Protein 8J40 (pdb70)

Foldseek 3Di:
DAPDPDLVDWDACVVFDDQQLEAEEPPETERARVPRDGCNVLEPPDDRPDDPFAGEYAYEQEYHYHAEHEYTQALVQADPVDPDRDNLVVPVVDVVSVPPDGSGDHQHYEAHYACEYHAHCEYEYGNEAEADLEYEYHNEDDDHHHYHQFYWGDVPIDTPGGPDDPVLSVLCVVLVVSPDPVVLCVVCVVVVVDPPSVVSSVSSVVPVD

B-factor: mean 22.74, std 9.73, range [3.61, 58.25]

Organism: Acinetobacter baumannii (NCBI:txid470)

Sequence (209 aa):
KNYFNSPFKGELLSEQVKNPNIRVGRYSYYSGYYHGHSFDEECARYLLPDREDVDKLIIGSFCSIGSGASFIMAGNQGHQHDWASSFPFFYMQEEPAFSRALDAFQRAGDTVIGNDVWIGSEAMIMPGIKIGDGAVIGSRSLVTKDVEPYAIIGGNPAKQIKKRFSDEEISLLMEMEWWNWPLDKIKTAMPLLCSSNIFGLHKYWREFAV

InterPro domains:
  IPR001451 Hexapeptide repeat [PF00132] (110-145)
  IPR011004 Trimeric LpxA-like superfamily [SSF51161] (18-206)
  IPR018357 Hexapeptide transferase, conserved site [PS00101] (119-147)
  IPR050179 Transferase hexapeptide repeat [PTHR43300] (19-171)

Solvent-accessible surface area: 11783 Å² total; per-residue (Å²): 255,59,95,12,158,31,43,180,139,22,56,66,0,67,109,4,23,152,21,83,4,9,103,43,16,82,102,0,83,0,24,0,75,154,69,21,44,26,0,35,113,1,7,100,123,15,78,70,96,112,124,92,13,3,22,0,60,4,13,12,42,1,26,1,19,9,12,1,2,0,16,2,22,11,39,73,1,75,22,155,118,118,124,46,65,90,30,77,82,111,77,88,141,67,103,84,51,77,229,26,135,69,11,70,110,121,46,30,40,0,49,2,11,26,32,1,119,1,0,38,60,0,60,0,46,35,14,11,81,4,16,24,0,0,35,0,19,67,165,1,45,1,58,161,92,13,94,43,1,0,38,8,18,38,113,73,19,141,94,117,122,67,82,46,60,109,110,32,20,69,28,5,73,100,4,82,24,5,96,11,80,96,80,53,6,159,86,1,87,99,50,42,100,51,100,72,10,107,17,4,16,128,27,52,134,127,46,45,184

Nearest PDB structures (foldseek):
  8j40-assembly1_A  TM=1.005E+00  e=1.313E-45  Acinetobacter baumannii
  6mfk-assembly1_A  TM=9.984E-01  e=2.030E-36  Elizabethkingia anophelis
  1xat-assembly1_A  TM=9.931E-01  e=6.729E-34  Pseudomonas aeruginosa
  6pu9-assembly1_C  TM=9.787E-01  e=5.837E-30  Vibrio vulnificus CMCP6
  6pu9-assembly1_A  TM=9.831E-01  e=6.552E-29  Vibrio vulnificus CMCP6

Secondary structure (DSSP, 8-state):
--S-S-TT--EEHHHH---TTEEE-TT-EE--GGG-S-GGGGEET--SS-SSS--EEE-SS-EE-TT-EEE-STTTT--TTSS--S-GGG-TTSGGGTTPPP-------EEE-SS-EE-TT-EEPTT-EE-TT-EE-TT-EE-S-B-TTEEEETTTTEEEEESS-HHHHHHHHHH-GGGS-HHHHHHHHHHHTSS-HHHHHHHHHHH--

Radius of gyration: 19.75 Å; Cα contacts (8 Å, |Δi|>4): 470; chains: 1; bounding box: 47×63×33 Å

Structure (mmCIF, N/CA/C/O backbone):
data_8J40
#
_entry.id   8J40
#
_cell.length_a   128.548
_cell.length_b   128.548
_cell.length_c   128.548
_cell.angle_alpha   90.000
_cell.angle_beta   90.000
_cell.angle_gamma   90.000
#
_symmetry.space_group_name_H-M   'I 2 3'
#
loop_
_entity.id
_entity.type
_entity.pdbx_description
1 polymer CatB8
2 non-polymer CHLORAMPHENICOL
3 non-polymer GLYCEROL
4 non-polymer 'SULFATE ION'
5 water water
#
loop_
_atom_site.group_PDB
_atom_site.id
_atom_site.type_symbol
_atom_site.label_atom_id
_atom_site.label_alt_id
_atom_site.label_comp_id
_atom_site.label_asym_id
_atom_site.label_entity_id
_atom_site.label_seq_id
_atom_site.pdbx_PDB_ins_code
_atom_site.Cartn_x
_atom_site.Cartn_y
_atom_site.Cartn_z
_atom_site.occupancy
_atom_site.B_iso_or_equiv
_atom_site.auth_seq_id
_atom_site.auth_comp_id
_atom_site.auth_asym_id
_atom_site.auth_atom_id
_atom_site.pdbx_PDB_model_num
ATOM 1 N N . LYS A 1 2 ? 36.83071 31.99641 39.10293 1.000 43.92246 2 LYS A N 1
ATOM 2 C CA . LYS A 1 2 ? 37.97537 31.09069 39.12127 1.000 37.61346 2 LYS A CA 1
ATOM 3 C C . LYS A 1 2 ? 37.51316 29.65637 38.87195 1.000 28.83918 2 LYS A C 1
ATOM 4 O O . LYS A 1 2 ? 36.55078 29.20287 39.48733 1.000 32.02530 2 LYS A O 1
ATOM 10 N N . ASN A 1 3 ? 38.19235 28.94802 37.96834 1.000 25.22173 3 ASN A N 1
ATOM 11 C CA . ASN A 1 3 ? 37.76693 27.59186 37.62068 1.000 21.71896 3 ASN A CA 1
ATOM 12 C C . ASN A 1 3 ? 37.87796 26.68656 38.84223 1.000 19.78382 3 ASN A C 1
ATOM 13 O O . ASN A 1 3 ? 38.90744 26.66267 39.52803 1.000 21.66055 3 ASN A O 1
ATOM 18 N N . TYR A 1 4 ? 36.80925 25.92869 39.11631 1.000 18.55645 4 TYR A N 1
ATOM 19 C CA . TYR A 1 4 ? 36.87208 24.92585 40.17152 1.000 18.66306 4 TYR A CA 1
ATOM 20 C C . TYR A 1 4 ? 37.86823 23.82037 39.84022 1.000 18.48747 4 TYR A C 1
ATOM 21 O O . TYR A 1 4 ? 38.41317 23.18070 40.74869 1.000 20.10064 4 TYR A O 1
ATOM 30 N N . PHE A 1 5 ? 38.11057 23.57196 38.55562 1.000 17.16161 5 PHE A N 1
ATOM 31 C CA . PHE A 1 5 ? 38.93826 22.45944 38.12062 1.000 15.73556 5 PHE A CA 1
ATOM 32 C C . PHE A 1 5 ? 40.31691 22.89844 37.65239 1.000 16.42736 5 PHE A C 1
ATOM 33 O O . PHE A 1 5 ? 40.45745 23.89086 36.92657 1.000 20.00984 5 PHE A O 1
ATOM 41 N N . ASN A 1 6 ? 41.31934 22.11218 38.04313 1.000 17.34465 6 ASN A N 1
ATOM 42 C CA . ASN A 1 6 ? 42.68447 22.36404 37.58472 1.000 18.79110 6 ASN A CA 1
ATOM 43 C C . ASN A 1 6 ? 42.90094 21.91325 36.15080 1.000 20.32046 6 ASN A C 1
ATOM 44 O O . ASN A 1 6 ? 43.72930 22.50436 35.44703 1.000 18.42720 6 ASN A O 1
ATOM 49 N N . SER A 1 7 ? 42.15287 20.90489 35.68791 1.000 16.94361 7 SER A N 1
ATOM 50 C CA . SER A 1 7 ? 42.49313 20.26629 34.42292 1.000 16.13824 7 SER A CA 1
ATOM 51 C C . SER A 1 7 ? 41.25899 19.75220 33.70330 1.000 15.16286 7 SER A C 1
ATOM 52 O O . SER A 1 7 ? 40.33323 19.25079 34.35864 1.000 17.07891 7 SER A O 1
ATOM 55 N N . PRO A 1 8 ? 41.23078 19.82166 32.36977 1.000 15.83116 8 PRO A N 1
ATOM 56 C CA . PRO A 1 8 ? 40.17419 19.11375 31.62228 1.000 15.89938 8 PRO A CA 1
ATOM 57 C C . PRO A 1 8 ? 40.35577 17.60449 31.61962 1.000 18.08832 8 PRO A C 1
ATOM 58 O O . PRO A 1 8 ? 39.43201 16.88660 31.20093 1.000 17.95391 8 PRO A O 1
ATOM 62 N N . PHE A 1 9 ? 41.51268 17.09748 32.04725 1.000 16.95216 9 PHE A N 1
ATOM 63 C CA . PHE A 1 9 ? 41.81637 15.66989 32.03910 1.000 16.70250 9 PHE A CA 1
ATOM 64 C C . PHE A 1 9 ? 41.54386 14.98951 33.36715 1.000 19.96457 9 PHE A C 1
ATOM 65 O O . PHE A 1 9 ? 41.90257 13.82220 33.54734 1.000 22.98824 9 PHE A O 1
ATOM 73 N N . LYS A 1 10 ? 40.89259 15.68675 34.28811 1.000 17.23914 10 LYS A N 1
ATOM 74 C CA . LYS A 1 10 ? 40.57588 15.18416 35.61813 1.000 18.89078 10 LYS A CA 1
ATOM 75 C C . LYS A 1 10 ? 39.33907 15.84657 36.16442 1.000 19.23098 10 LYS A C 1
ATOM 76 O O . LYS A 1 10 ? 39.25826 17.07445 36.17430 1.000 21.09611 10 LYS A O 1
ATOM 82 N N . GLY A 1 11 ? 38.42132 15.04127 36.68429 1.000 18.53419 11 GLY A N 1
ATOM 83 C CA . GLY A 1 11 ? 37.30333 15.55072 37.42844 1.000 18.88744 11 GLY A CA 1
ATOM 84 C C . GLY A 1 11 ? 37.52483 15.45263 38.92206 1.000 18.85851 11 GLY A C 1
ATOM 85 O O . GLY A 1 11 ? 38.65357 15.30305 39.41211 1.000 21.41146 11 GLY A O 1
ATOM 86 N N . GLU A 1 12 ? 36.42438 15.53655 39.65806 1.000 17.00213 12 GLU A N 1
ATOM 87 C CA . GLU A 1 12 ? 36.44953 15.38898 41.10152 1.000 15.56681 12 GLU A CA 1
ATOM 88 C C . GLU A 1 12 ? 35.21812 14.60014 41.52036 1.000 16.19704 12 GLU A C 1
ATOM 89 O O . GLU A 1 12 ? 34.14849 14.73107 40.91743 1.000 15.64176 12 GLU A O 1
ATOM 95 N N . LEU A 1 13 ? 35.38143 13.79261 42.56312 1.000 16.82466 13 LEU A N 1
ATOM 96 C CA . LEU A 1 13 ? 34.28369 12.98902 43.09013 1.000 15.41107 13 LEU A CA 1
ATOM 97 C C . LEU A 1 13 ? 33.08197 13.86818 43.42162 1.000 16.69050 13 LEU A C 1
ATOM 98 O O . LEU A 1 13 ? 33.22571 14.97154 43.96267 1.000 16.66141 13 LEU A O 1
ATOM 103 N N . LEU A 1 14 ? 31.88209 13.38513 43.08887 1.000 15.17472 14 LEU A N 1
ATOM 104 C CA . LEU A 1 14 ? 30.68647 14.09488 43.51371 1.000 14.97746 14 LEU A CA 1
ATOM 105 C C . LEU A 1 14 ? 30.64623 14.21624 45.03240 1.000 15.84214 14 LEU A C 1
ATOM 106 O O . LEU A 1 14 ? 30.29134 15.27474 45.56692 1.000 18.03770 14 LEU A O 1
ATOM 111 N N . SER A 1 15 ? 31.05140 13.15448 45.73564 1.000 16.51794 15 SER A N 1
ATOM 112 C CA . SER A 1 15 ? 30.99160 13.15456 47.19606 1.000 18.50027 15 SER A CA 1
ATOM 113 C C . SER A 1 15 ? 31.87781 14.24308 47.78805 1.000 18.56342 15 SER A C 1
ATOM 114 O O . SER A 1 15 ? 31.61022 14.72074 48.89855 1.000 22.62639 15 SER A O 1
ATOM 117 N N . GLU A 1 16 ? 32.93664 14.64461 47.06992 1.000 18.62497 16 GLU A N 1
ATOM 118 C CA . GLU A 1 16 ? 33.84875 15.66827 47.57199 1.000 20.67500 16 GLU A CA 1
ATOM 119 C C . GLU A 1 16 ? 33.34981 17.08099 47.31364 1.000 24.59656 16 GLU A C 1
ATOM 120 O O . GLU A 1 16 ? 33.63890 17.98714 48.10143 1.000 31.51573 16 GLU A O 1
ATOM 126 N N . GLN A 1 17 ? 32.63100 17.30797 46.21962 1.000 20.26761 17 GLN A N 1
ATOM 127 C CA . GLN A 1 17 ? 32.30424 18.67620 45.84663 1.000 20.58161 17 GLN A CA 1
ATOM 128 C C . GLN A 1 17 ? 30.86685 19.07565 46.15462 1.000 20.42768 17 GLN A C 1
ATOM 129 O O . GLN A 1 17 ? 30.60899 20.27350 46.32818 1.000 21.26922 17 GLN A O 1
ATOM 135 N N . VAL A 1 18 ? 29.94603 18.11835 46.27725 1.000 18.02832 18 VAL A N 1
ATOM 136 C CA . VAL A 1 18 ? 28.53432 18.45505 46.43111 1.000 17.66770 18 VAL A CA 1
ATOM 137 C C . VAL A 1 18 ? 28.27086 18.98756 47.83730 1.000 18.85680 18 VAL A C 1
ATOM 138 O O . VAL A 1 18 ? 28.61317 18.34606 48.84217 1.000 19.59203 18 VAL A O 1
ATOM 142 N N . LYS A 1 19 ? 27.66390 20.17713 47.90745 1.000 17.79769 19 LYS A N 1
ATOM 143 C CA . LYS A 1 19 ? 27.26376 20.80026 49.15776 1.000 18.32102 19 LYS A CA 1
ATOM 144 C 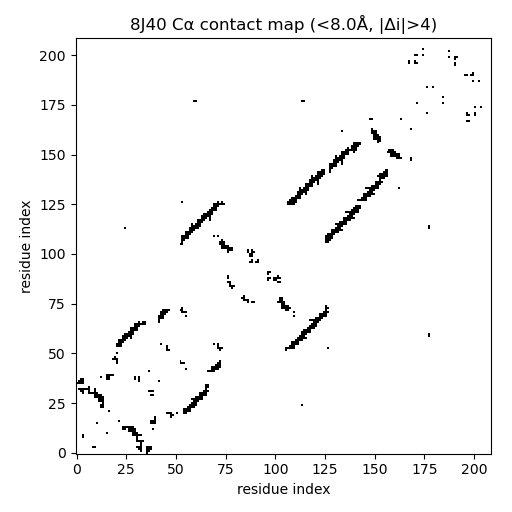C . LYS A 1 19 ? 25.75825 20.98959 49.28240 1.000 17.78501 19 LYS A C 1
ATOM 145 O O . LYS A 1 19 ? 25.27719 21.26041 50.38734 1.000 20.27115 19 LYS A O 1
ATOM 151 N N . ASN A 1 20 ? 25.00897 20.87526 48.19916 1.000 15.43695 20 ASN A N 1
ATOM 152 C CA . ASN A 1 20 ? 23.56963 21.06919 48.29560 1.000 16.13666 20 ASN A CA 1
ATOM 153 C C . ASN A 1 20 ? 22.95786 19.87307 49.01203 1.000 16.19326 20 ASN A C 1
ATOM 154 O O . ASN A 1 20 ? 23.12288 18.73412 48.54764 1.000 17.77809 20 ASN A O 1
ATOM 159 N N . PRO A 1 21 ? 22.25215 20.07434 50.12541 1.000 15.85133 21 PRO A N 1
ATOM 160 C CA . PRO A 1 21 ? 21.66694 18.93293 50.85449 1.000 16.60579 21 PRO A CA 1
ATOM 161 C C . PRO A 1 21 ? 20.65557 18.13796 50.05899 1.000 17.96455 21 PRO A C 1
ATOM 162 O O . PRO A 1 21 ? 20.38534 16.98743 50.41742 1.000 19.12002 21 PRO A O 1
ATOM 166 N N . ASN A 1 22 ? 20.09452 18.70185 48.99255 1.000 16.04276 22 ASN A N 1
ATOM 167 C CA . ASN A 1 22 ? 19.08325 18.00935 48.21151 1.000 15.31582 22 ASN A CA 1
ATOM 168 C C . ASN A 1 22 ? 19.65292 17.31280 46.98660 1.000 15.73723 22 ASN A C 1
ATOM 169 O O . ASN A 1 22 ? 18.88468 16.88062 46.11654 1.000 15.30237 22 ASN A O 1
ATOM 174 N N . ILE A 1 23 ? 20.97585 17.15061 46.93655 1.000 15.82374 23 ILE A N 1
ATOM 175 C CA . ILE A 1 23 ? 21.65044 16.25246 46.00424 1.000 14.64252 23 ILE A CA 1
ATOM 176 C C . ILE A 1 23 ? 22.22393 15.09270 46.80240 1.000 16.59067 23 ILE A C 1
ATOM 177 O O . ILE A 1 23 ? 22.97300 15.30798 47.76723 1.000 19.07644 23 ILE A O 1
ATOM 182 N N . ARG A 1 24 ? 21.89055 13.86856 46.39679 1.000 16.75435 24 ARG A N 1
ATOM 183 C CA . ARG A 1 24 ? 22.42022 12.65467 47.01362 1.000 15.62571 24 ARG A CA 1
ATOM 184 C C . ARG A 1 24 ? 23.21766 11.90546 45.95722 1.000 16.39812 24 ARG A C 1
ATOM 185 O O . ARG A 1 24 ? 22.75010 11.75406 44.82575 1.000 16.87443 24 ARG A O 1
ATOM 193 N N . VAL A 1 25 ? 24.43505 11.48049 46.29649 1.000 14.92822 25 VAL A N 1
ATOM 194 C CA . VAL A 1 25 ? 25.31963 10.90430 45.28862 1.000 14.11725 25 VAL A CA 1
ATOM 195 C C . VAL A 1 25 ? 25.95010 9.61936 45.80425 1.000 16.24045 25 VAL A C 1
ATOM 196 O O . VAL A 1 25 ? 26.20695 9.45349 47.00273 1.000 18.04961 25 VAL A O 1
ATOM 200 N N . GLY A 1 26 ? 26.21848 8.70960 44.87350 1.000 15.58537 26 GLY A N 1
ATOM 201 C CA . GLY A 1 26 ? 26.83506 7.44322 45.22002 1.000 15.42325 26 GLY A CA 1
ATOM 202 C C . GLY A 1 26 ? 28.35190 7.47956 45.12961 1.000 16.23076 26 GLY A C 1
ATOM 203 O O . GLY A 1 26 ? 28.97244 8.41806 44.61997 1.000 17.50679 26 GLY A O 1
ATOM 204 N N . ARG A 1 27 ? 28.96516 6.39857 45.60283 1.000 15.61146 27 ARG A N 1
ATOM 205 C CA . ARG A 1 27 ? 30.41795 6.36489 45.68940 1.000 16.60338 27 ARG A CA 1
ATOM 206 C C . ARG A 1 27 ? 31.05966 6.35117 44.30193 1.000 16.14792 27 ARG A C 1
ATOM 207 O O . ARG A 1 27 ? 30.52401 5.76584 43.34977 1.000 14.60064 27 ARG A O 1
ATOM 215 N N . TYR A 1 28 ? 32.19679 7.04636 44.19470 1.000 16.11820 28 TYR A N 1
ATOM 216 C CA . TYR A 1 28 ? 33.09501 7.09214 43.03896 1.000 14.41959 28 TYR A CA 1
ATOM 217 C C . TYR A 1 28 ? 32.55710 7.87991 41.85071 1.000 14.92936 28 TYR A C 1
ATOM 218 O O . TYR A 1 28 ? 33.33038 8.24370 40.96042 1.000 15.82295 28 TYR A O 1
ATOM 227 N N . SER A 1 29 ? 31.26126 8.19186 41.85060 1.000 14.75776 29 SER A N 1
ATOM 228 C CA . SER A 1 29 ? 30.71715 9.04704 40.80455 1.000 13.45323 29 SER A CA 1
ATOM 229 C C . SER A 1 29 ? 31.45525 10.38086 40.80299 1.000 13.84362 29 SER A C 1
ATOM 230 O O . SER A 1 29 ? 31.82894 10.90217 41.85932 1.000 15.32853 29 SER A O 1
ATOM 233 N N . TYR A 1 30 ? 31.68837 10.93370 39.60920 1.000 14.12005 30 TYR A N 1
ATOM 234 C CA . TYR A 1 30 ? 32.45572 12.17132 39.50582 1.000 13.69640 30 TYR A CA 1
ATOM 235 C C . TYR A 1 30 ? 31.87444 13.08686 38.43899 1.000 14.12112 30 TYR A C 1
ATOM 236 O O . TYR A 1 30 ? 31.11233 12.67032 37.55403 1.000 14.51460 30 TYR A O 1
ATOM 245 N N . TYR A 1 31 ? 32.27482 14.35440 38.53033 1.000 14.36480 31 TYR A N 1
ATOM 246 C CA . TYR A 1 31 ? 31.92984 15.37637 37.55290 1.000 11.98268 31 TYR A CA 1
ATOM 247 C C . TYR A 1 31 ? 33.23627 15.97967 37.05834 1.000 12.98449 31 TYR A C 1
ATOM 248 O O . TYR A 1 31 ? 34.07480 16.40274 37.87126 1.000 15.58019 31 TYR A O 1
ATOM 257 N N . SER A 1 32 ? 33.40684 16.04555 35.73915 1.000 13.19770 32 SER A N 1
ATOM 258 C CA . SER A 1 32 ? 34.59079 16.64687 35.11755 1.000 14.33883 32 SER A CA 1
ATOM 259 C C . SER A 1 32 ? 34.14051 17.92364 34.43030 1.000 13.89589 32 SER A C 1
ATOM 260 O O . SER A 1 32 ? 33.61308 17.87921 33.32102 1.000 15.53725 32 SER A O 1
ATOM 263 N N . GLY A 1 33 ? 34.32676 19.05641 35.10054 1.000 13.87636 33 GLY A N 1
ATOM 264 C CA . GLY A 1 33 ? 33.67198 20.28116 34.66576 1.000 12.02180 33 GLY A CA 1
ATOM 265 C C . GLY A 1 33 ? 34.58029 21.40400 34.19970 1.000 13.30827 33 GLY A C 1
ATOM 266 O O . GLY A 1 33 ? 34.16030 22.55953 34.19632 1.000 14.99393 33 GLY A O 1
ATOM 267 N N . TYR A 1 34 ? 35.80865 21.09948 33.77344 1.000 14.81667 34 TYR A N 1
ATOM 268 C CA . TYR A 1 34 ? 36.74281 22.18394 33.47353 1.000 15.14098 34 TYR A CA 1
ATOM 269 C C . TYR A 1 34 ? 36.17978 23.17738 32.44760 1.000 17.21404 34 TYR A C 1
ATOM 270 O O . TYR A 1 34 ? 36.37790 24.39220 32.57645 1.000 15.26929 34 TYR A O 1
ATOM 279 N N . TYR A 1 35 ? 35.49431 22.68839 31.40865 1.000 13.36234 35 TYR A N 1
ATOM 280 C CA . TYR A 1 35 ? 35.09382 23.59434 30.33108 1.000 14.10445 35 TYR A CA 1
ATOM 281 C C . TYR A 1 35 ? 33.92826 24.49984 30.70011 1.000 15.21661 35 TYR A C 1
ATOM 282 O O . TYR A 1 35 ? 33.59778 25.39831 29.91849 1.000 16.80909 35 TYR A O 1
ATOM 291 N N . HIS A 1 36 ? 33.31136 24.30980 31.86705 1.000 14.15638 36 HIS A N 1
ATOM 292 C CA . HIS A 1 36 ? 32.24764 25.18983 32.33255 1.000 16.87495 36 HIS A CA 1
ATOM 293 C C . HIS A 1 36 ? 32.50535 25.80996 33.69496 1.000 18.20375 36 HIS A C 1
ATOM 294 O O . HIS A 1 36 ? 31.66949 26.58539 34.17358 1.000 18.83836 36 HIS A O 1
ATOM 301 N N . GLY A 1 37 ? 33.64055 25.53127 34.31033 1.000 15.97231 37 GLY A N 1
ATOM 302 C CA . GLY A 1 37 ? 34.12435 26.27788 35.48030 1.000 17.56014 37 GLY A CA 1
ATOM 303 C C . GLY A 1 37 ? 33.58682 25.95144 36.84860 1.000 16.95561 37 GLY A C 1
ATOM 304 O O . GLY A 1 37 ? 34.35207 25.87739 37.81050 1.000 20.93053 37 GLY A O 1
ATOM 305 N N . HIS A 1 38 ? 32.28189 25.75467 36.97104 1.000 16.56235 38 HIS A N 1
ATOM 306 C CA . HIS A 1 38 ? 31.65685 25.55718 38.27302 1.000 16.16928 38 HIS A CA 1
ATOM 307 C C . HIS A 1 38 ? 31.75529 24.11452 38.74435 1.000 16.86038 38 HIS A C 1
ATOM 308 O O . HIS A 1 38 ? 31.88921 23.17495 37.95307 1.000 16.28668 38 HIS A O 1
ATOM 315 N N . SER A 1 39 ? 31.66907 23.94221 40.06211 1.000 16.07764 39 SER A N 1
ATOM 316 C CA . SER A 1 39 ? 31.54257 22.60539 40.61934 1.000 15.29454 39 SER A CA 1
ATOM 317 C C . SER A 1 39 ? 30.13645 22.06250 40.36198 1.000 17.27424 39 SER A C 1
ATOM 318 O O . SER A 1 39 ? 29.26844 22.72834 39.78839 1.000 17.29364 39 SER A O 1
ATOM 321 N N . PHE A 1 40 ? 29.89834 20.83220 40.82024 1.000 16.76637 40 PHE A N 1
ATOM 322 C CA . PHE A 1 40 ? 28.68024 20.12071 40.43503 1.000 14.17397 40 PHE A CA 1
ATOM 323 C C . PHE A 1 40 ? 27.39558 20.75629 40.96132 1.000 14.82418 40 PHE A C 1
ATOM 324 O O . PHE A 1 40 ? 26.34357 20.58747 40.33773 1.000 14.80809 40 PHE A O 1
ATOM 332 N N . ASP A 1 41 ? 27.41951 21.43648 42.11598 1.000 16.51463 41 ASP A N 1
ATOM 333 C CA . ASP A 1 41 ? 26.16234 21.95919 42.65895 1.000 16.21289 41 ASP A CA 1
ATOM 334 C C . ASP A 1 41 ? 25.40702 22.80684 41.63628 1.000 16.51759 41 ASP A C 1
ATOM 335 O O . ASP A 1 41 ? 24.17377 22.71778 41.53222 1.000 18.61692 41 ASP A O 1
ATOM 340 N N A GLU A 1 42 ? 26.13108 23.63911 40.87408 0.522 16.31463 42 GLU A N 1
ATOM 341 N N B GLU A 1 42 ? 26.12601 23.62818 40.86853 0.478 16.32151 42 GLU A N 1
ATOM 342 C CA A GLU A 1 42 ? 25.51531 24.52002 39.87977 0.522 15.68407 42 GLU A CA 1
ATOM 343 C CA B GLU A 1 42 ? 25.48891 24.51466 39.89752 0.478 15.69793 42 GLU A CA 1
ATOM 344 C C A GLU A 1 42 ? 24.96968 23.74304 38.68526 0.522 15.39012 42 GLU A C 1
ATOM 345 C C B GLU A 1 42 ? 24.99018 23.75308 38.67300 0.478 15.39382 42 GLU A C 1
ATOM 346 O O A GLU A 1 42 ? 24.20807 24.30407 37.88990 0.522 16.72488 42 GLU A O 1
ATOM 347 O O B GLU A 1 42 ? 24.29137 24.33900 37.83994 0.478 16.69616 42 GLU A O 1
ATOM 358 N N . CYS A 1 43 ? 25.34583 22.47048 38.53988 1.000 13.89274 43 CYS A N 1
ATOM 359 C CA . CYS A 1 43 ? 24.74759 21.63234 37.50274 1.000 14.39362 43 CYS A CA 1
ATOM 360 C C . CYS A 1 43 ? 23.28439 21.36019 37.80074 1.000 14.76830 43 CYS A C 1
ATOM 361 O O . CYS A 1 43 ? 22.49962 21.11695 36.87993 1.000 14.67676 43 CYS A O 1
ATOM 364 N N . ALA A 1 44 ? 22.91960 21.34442 39.08220 1.000 13.33950 44 ALA A N 1
ATOM 365 C CA . ALA A 1 44 ? 21.55068 21.10397 39.52618 1.000 13.90480 44 ALA A CA 1
ATOM 366 C C . ALA A 1 44 ? 20.85668 22.45582 39.56855 1.000 16.61858 44 ALA A C 1
ATOM 367 O O . ALA A 1 44 ? 20.87195 23.16967 40.58273 1.000 19.63475 44 ALA A O 1
ATOM 369 N N . ARG A 1 45 ? 20.27016 22.83124 38.44144 1.000 15.32157 45 ARG A N 1
ATOM 370 C CA . ARG A 1 45 ? 19.73173 24.17709 38.30757 1.000 15.37227 45 ARG A CA 1
ATOM 371 C C . ARG A 1 45 ? 18.42016 24.34547 39.06652 1.000 14.63691 45 ARG A C 1
ATOM 372 O O . ARG A 1 45 ? 17.52731 23.49409 38.99921 1.000 15.12039 45 ARG A O 1
ATOM 380 N N . TYR A 1 46 ? 18.31289 25.46134 39.79040 1.000 14.25133 46 TYR A N 1
ATOM 381 C CA . TYR A 1 46 ? 17.09960 25.83391 40.52802 1.000 13.66881 46 TYR A CA 1
ATOM 382 C C . TYR A 1 46 ? 16.77136 24.88797 41.67144 1.000 15.21522 46 TYR A C 1
ATOM 383 O O . TYR A 1 46 ? 15.61033 24.78268 42.06016 1.000 15.34585 46 TYR A O 1
ATOM 392 N N . LEU A 1 47 ? 17.77404 24.25083 42.27943 1.000 14.73486 47 LEU A N 1
ATOM 393 C CA . LEU A 1 47 ? 17.51627 23.29727 43.35259 1.000 13.13210 47 LEU A CA 1
ATOM 394 C C . LEU A 1 47 ? 17.64504 24.01005 44.69235 1.000 16.94850 47 LEU A C 1
ATOM 395 O O . LEU A 1 47 ? 18.75759 24.30806 45.14345 1.000 17.75341 47 LEU A O 1
ATOM 400 N N . LEU A 1 48 ? 16.51134 24.27226 45.33690 1.000 14.79310 48 LEU A N 1
ATOM 401 C CA . LEU A 1 48 ? 16.54186 24.91117 46.64751 1.000 15.56068 48 LEU A CA 1
ATOM 402 C C . LEU A 1 48 ? 17.27649 24.00407 47.63201 1.000 16.21353 48 LEU A C 1
ATOM 403 O O . LEU A 1 48 ? 17.01302 22.79594 47.67373 1.000 17.78085 48 LEU A O 1
ATOM 408 N N . PRO A 1 49 ? 18.20283 24.53777 48.42476 1.000 16.52762 49 PRO A N 1
ATOM 409 C CA . PRO A 1 49 ? 18.97599 23.71387 49.36914 1.000 18.08223 49 PRO A CA 1
ATOM 410 C C . PRO A 1 49 ? 18.42868 23.65440 50.78776 1.000 19.68526 49 PRO A C 1
ATOM 411 O O . PRO A 1 49 ? 19.03486 22.96708 51.62185 1.000 20.68785 49 PRO A O 1
ATOM 415 N N . ASP A 1 50 ? 17.32326 24.34303 51.07450 1.000 19.95402 50 ASP A N 1
ATOM 416 C CA . ASP A 1 50 ? 16.95472 24.69058 52.44222 1.000 18.85198 50 ASP A CA 1
ATOM 417 C C . ASP A 1 50 ? 15.68303 24.00554 52.93471 1.000 23.03962 50 ASP A C 1
ATOM 418 O O . ASP A 1 50 ? 15.18746 24.35810 54.00968 1.000 25.72232 50 ASP A O 1
ATOM 423 N N . ARG A 1 51 ? 15.12220 23.06296 52.18198 1.000 22.71776 51 ARG A N 1
ATOM 424 C CA . ARG A 1 51 ? 13.83835 22.50458 52.57842 1.000 23.22091 51 ARG A CA 1
ATOM 425 C C . ARG A 1 51 ? 13.67519 21.09857 52.02677 1.000 25.66348 51 ARG A C 1
ATOM 426 O O . ARG A 1 51 ? 14.33280 20.70650 51.05994 1.000 23.48788 51 ARG A O 1
ATOM 434 N N . GLU A 1 52 ? 12.77369 20.34237 52.66026 1.000 25.90734 52 GLU A N 1
ATOM 435 C CA . GLU A 1 52 ? 12.50250 18.96240 52.27047 1.000 26.89665 52 GLU A CA 1
ATOM 436 C C . GLU A 1 52 ? 11.47848 18.85305 51.14994 1.000 25.02328 52 GLU A C 1
ATOM 437 O O . GLU A 1 52 ? 11.48429 17.85742 50.41529 1.000 31.07438 52 GLU A O 1
ATOM 443 N N . ASP A 1 53 ? 10.59534 19.83650 50.99948 1.000 22.75539 53 ASP A N 1
ATOM 444 C CA . ASP A 1 53 ? 9.43330 19.67288 50.12718 1.000 22.28535 53 ASP A CA 1
ATOM 445 C C . ASP A 1 53 ? 9.70945 20.16779 48.71278 1.000 23.46338 53 ASP A C 1
ATOM 446 O O . ASP A 1 53 ? 8.96042 20.96163 48.14187 1.000 24.87354 53 ASP A O 1
ATOM 451 N N . VAL A 1 5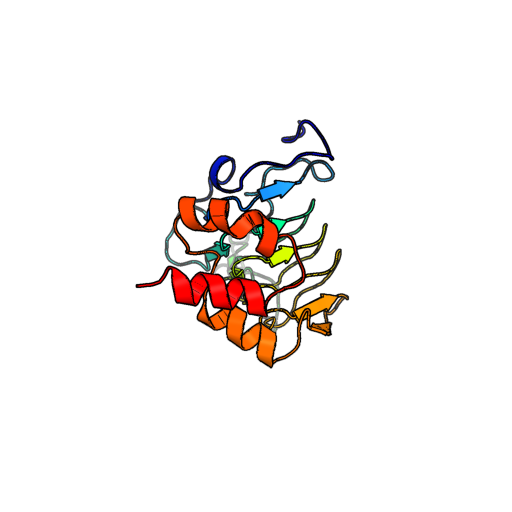4 ? 10.81842 19.69653 48.13750 1.000 20.32651 54 VAL A N 1
ATOM 452 C CA . VAL A 1 54 ? 11.14185 19.96796 46.74510 1.000 18.45477 54 VAL A CA 1
ATOM 453 C C . VAL A 1 54 ? 11.62328 18.66859 46.11106 1.000 16.22411 54 VAL A C 1
ATOM 454 O O . VAL A 1 54 ? 12.03157 17.72159 46.79415 1.000 17.81211 54 VAL A O 1
ATOM 458 N N . ASP A 1 55 ? 11.59865 18.64691 44.77945 1.000 15.62298 55 ASP A N 1
ATOM 459 C CA . ASP A 1 55 ? 12.19790 17.54533 44.04004 1.000 14.52452 55 ASP A CA 1
ATOM 460 C C . ASP A 1 55 ? 13.70148 17.49349 44.28709 1.000 14.64042 55 ASP A C 1
ATOM 461 O O . ASP A 1 55 ? 14.38764 18.51932 44.24671 1.000 15.99641 55 ASP A O 1
ATOM 466 N N . LYS A 1 56 ? 14.21393 16.29462 44.53336 1.000 14.55633 56 LYS A N 1
ATOM 467 C CA . LYS A 1 56 ? 15.62164 16.09200 44.83064 1.000 15.23481 56 LYS A CA 1
ATOM 468 C C . LYS A 1 56 ? 16.32321 15.47868 43.62348 1.000 14.16513 56 LYS A C 1
ATOM 469 O O . LYS A 1 56 ? 15.68766 14.89423 42.73814 1.000 14.47616 56 LYS A O 1
ATOM 475 N N . LEU A 1 57 ? 17.64952 15.62479 43.58872 1.000 13.17705 57 LEU A N 1
ATOM 476 C CA . LEU A 1 57 ? 18.48399 15.02000 42.55309 1.000 14.05134 57 LEU A CA 1
ATOM 477 C C . LEU A 1 57 ? 19.24177 13.87105 43.20176 1.000 14.91702 57 LEU A C 1
ATOM 478 O O . LEU A 1 57 ? 19.96536 14.07271 44.18862 1.000 17.21509 57 LEU A O 1
ATOM 483 N N . ILE A 1 58 ? 19.06802 12.67130 42.66344 1.000 13.90310 58 ILE A N 1
ATOM 484 C CA . ILE A 1 58 ? 19.67217 11.45874 43.21145 1.000 14.72351 58 ILE A CA 1
ATOM 485 C C . ILE A 1 58 ? 20.52669 10.84468 42.11916 1.000 16.06974 58 ILE A C 1
ATOM 486 O O . ILE A 1 58 ? 20.04626 10.63207 41.00005 1.000 17.95600 58 ILE A O 1
ATOM 491 N N . ILE A 1 59 ? 21.79482 10.58336 42.42928 1.000 15.15194 59 ILE A N 1
ATOM 492 C CA . ILE A 1 59 ? 22.73437 10.02276 41.46317 1.000 14.43551 59 ILE A CA 1
ATOM 493 C C . ILE A 1 59 ? 23.34904 8.78327 42.08388 1.000 15.50737 59 ILE A C 1
ATOM 494 O O . ILE A 1 59 ? 23.72988 8.80520 43.25938 1.000 15.88489 59 ILE A O 1
ATOM 499 N N . GLY A 1 60 ? 23.40471 7.69776 41.30815 1.000 14.46974 60 GLY A N 1
ATOM 500 C CA . GLY A 1 60 ? 23.97274 6.45369 41.79726 1.000 16.32592 60 GLY A CA 1
ATOM 501 C C . GLY A 1 60 ? 25.48685 6.45600 41.90141 1.000 16.67970 60 GLY A C 1
ATOM 502 O O . GLY A 1 60 ? 26.12922 7.51604 41.92267 1.000 14.88769 60 GLY A O 1
ATOM 503 N N . SER A 1 61 ? 26.06359 5.25713 41.97144 1.000 14.83453 61 SER A N 1
ATOM 504 C CA . SER A 1 61 ? 27.50120 5.05081 42.08031 1.000 13.34830 61 SER A CA 1
ATOM 505 C C . SER A 1 61 ? 28.12956 4.72754 40.72305 1.000 15.58568 61 SER A C 1
ATOM 506 O O . SER A 1 61 ? 27.46358 4.25582 39.79355 1.000 15.25739 61 SER A O 1
ATOM 509 N N . PHE A 1 62 ? 29.43344 4.99758 40.61839 1.000 13.35404 62 PHE A N 1
ATOM 510 C CA . PHE A 1 62 ? 30.20065 4.71419 39.40169 1.000 11.97824 62 PHE A CA 1
ATOM 511 C C . PHE A 1 62 ? 29.61415 5.40221 38.17515 1.000 15.46381 62 PHE A C 1
ATOM 512 O O . PHE A 1 62 ? 29.63981 4.85804 37.06636 1.000 14.39415 62 PHE A O 1
ATOM 520 N N . CYS A 1 63 ? 29.13062 6.62620 38.37191 1.000 13.27649 63 CYS A N 1
ATOM 521 C CA . CYS A 1 63 ? 28.66257 7.46097 37.26669 1.000 14.02410 63 CYS A CA 1
ATOM 522 C C . CYS A 1 63 ? 29.76729 8.42140 36.81916 1.000 14.13787 63 CYS A C 1
ATOM 523 O O . CYS A 1 63 ? 30.58501 8.88729 37.62417 1.000 15.02954 63 CYS A O 1
ATOM 526 N N . SER A 1 64 ? 29.76791 8.73687 35.52194 1.000 13.66006 64 SER A N 1
ATOM 527 C CA . SER A 1 64 ? 30.70729 9.67210 34.90855 1.000 14.34508 64 SER A CA 1
ATOM 528 C C . SER A 1 64 ? 29.90438 10.81483 34.30714 1.000 14.65885 64 SER A C 1
ATOM 529 O O . SER A 1 64 ? 29.01755 10.57148 33.48498 1.000 15.85574 64 SER A O 1
ATOM 532 N N . ILE A 1 65 ? 30.18100 12.05438 34.71290 1.000 13.32169 65 ILE A N 1
ATOM 533 C CA . ILE A 1 65 ? 29.38195 13.19358 34.23997 1.000 14.64269 65 ILE A CA 1
ATOM 534 C C . ILE A 1 65 ? 30.28637 14.23740 33.59481 1.000 13.66414 65 ILE A C 1
ATOM 535 O O . ILE A 1 65 ? 31.20033 14.76833 34.24357 1.000 14.30713 65 ILE A O 1
ATOM 540 N N . GLY A 1 66 ? 30.02180 14.53085 32.30354 1.000 13.29516 66 GLY A N 1
ATOM 541 C CA . GLY A 1 66 ? 30.86884 15.42858 31.54954 1.000 13.32835 66 GLY A CA 1
ATOM 542 C C . GLY A 1 66 ? 30.52342 16.89062 31.73616 1.000 13.06657 66 GLY A C 1
ATOM 543 O O . GLY A 1 66 ? 29.46596 17.25728 32.25439 1.000 13.54116 66 GLY A O 1
ATOM 544 N N . SER A 1 67 ? 31.42906 17.73225 31.23710 1.000 13.36702 67 SER A N 1
ATOM 545 C CA . SER A 1 67 ? 31.41623 19.14813 31.56977 1.000 13.63888 67 SER A CA 1
ATOM 546 C C . SER A 1 67 ? 30.12816 19.83553 31.13343 1.000 12.73535 67 SER A C 1
ATOM 547 O O . SER A 1 67 ? 29.68148 19.69330 29.99073 1.000 13.46956 67 SER A O 1
ATOM 550 N N . GLY A 1 68 ? 29.53170 20.59092 32.05250 1.000 11.90853 68 GLY A N 1
ATOM 551 C CA . GLY A 1 68 ? 28.39031 21.40414 31.68894 1.000 12.34442 68 GLY A CA 1
ATOM 552 C C . GLY A 1 68 ? 27.09434 20.65357 31.52964 1.000 12.72420 68 GLY A C 1
ATOM 553 O O . GLY A 1 68 ? 26.09870 21.26951 31.11408 1.000 13.41488 68 GLY A O 1
ATOM 554 N N . ALA A 1 69 ? 27.07737 19.34851 31.81488 1.000 12.98736 69 ALA A N 1
ATOM 555 C CA . ALA A 1 69 ? 25.80919 18.65300 31.97046 1.000 11.55253 69 ALA A CA 1
ATOM 556 C C . ALA A 1 69 ? 24.95989 19.39010 32.99672 1.000 13.61094 69 ALA A C 1
ATOM 557 O O . ALA A 1 69 ? 25.48502 19.99633 33.93525 1.000 14.06381 69 ALA A O 1
ATOM 559 N N . SER A 1 70 ? 23.64193 19.35172 32.81524 1.000 12.11594 70 SER A N 1
ATOM 560 C CA . SER A 1 70 ? 22.75420 20.03733 33.74737 1.000 12.64742 70 SER A CA 1
ATOM 561 C C . SER A 1 70 ? 21.52019 19.18971 34.01271 1.000 13.99102 70 SER A C 1
ATOM 562 O O . SER A 1 70 ? 21.10971 18.35769 33.19360 1.000 13.30340 70 SER A O 1
ATOM 565 N N . PHE A 1 71 ? 20.95371 19.41228 35.19201 1.000 12.75705 71 PHE A N 1
ATOM 566 C CA . PHE A 1 71 ? 19.79896 18.69166 35.70598 1.000 14.45894 71 PHE A CA 1
ATOM 567 C C . PHE A 1 71 ? 18.84146 19.76761 36.15315 1.000 14.16585 71 PHE A C 1
ATOM 568 O O . PHE A 1 71 ? 19.09818 20.44776 37.14944 1.000 14.50731 71 PHE A O 1
ATOM 576 N N . ILE A 1 72 ? 17.76473 19.94069 35.40189 1.000 12.18423 72 ILE A N 1
ATOM 577 C CA . ILE A 1 72 ? 16.85512 21.04986 35.63320 1.000 12.48476 72 ILE A CA 1
ATOM 578 C C . ILE A 1 72 ? 15.88956 20.65800 36.74793 1.000 12.76740 72 ILE A C 1
ATOM 579 O O . ILE A 1 72 ? 15.10234 19.71611 36.60291 1.000 12.84002 72 ILE A O 1
ATOM 584 N N . MET A 1 73 ? 15.95205 21.38046 37.86617 1.000 13.00202 73 MET A N 1
ATOM 585 C CA . MET A 1 73 ? 15.09861 21.09224 39.00369 1.000 13.06719 73 MET A CA 1
ATOM 586 C C . MET A 1 73 ? 14.00177 22.14553 39.10377 1.000 13.77958 73 MET A C 1
ATOM 587 O O . MET A 1 73 ? 13.76578 22.92119 38.16851 1.000 15.60348 73 MET A O 1
ATOM 592 N N . ALA A 1 74 ? 13.30753 22.17280 40.24228 1.000 13.46946 74 ALA A N 1
ATOM 593 C CA . ALA A 1 74 ? 12.23184 23.12050 40.53078 1.000 13.94394 74 ALA A CA 1
ATOM 594 C C . ALA A 1 74 ? 11.00636 22.93272 39.64468 1.000 15.92166 74 ALA A C 1
ATOM 595 O O . ALA A 1 74 ? 10.22474 23.88256 39.47188 1.000 16.15765 74 ALA A O 1
ATOM 597 N N . GLY A 1 75 ? 10.78558 21.73567 39.09444 1.000 15.29094 75 GLY A N 1
ATOM 598 C CA . GLY A 1 75 ? 9.49279 21.45828 38.46041 1.000 16.11651 75 GLY A CA 1
ATOM 599 C C . GLY A 1 75 ? 9.18218 22.38151 37.29815 1.000 16.70853 75 GLY A C 1
ATOM 600 O O . GLY A 1 75 ? 9.92501 22.44819 36.30889 1.000 20.21227 75 GLY A O 1
ATOM 601 N N . ASN A 1 76 ? 8.07868 23.13234 37.39534 1.000 17.15505 76 ASN A N 1
ATOM 602 C CA . ASN A 1 76 ? 7.72329 24.06910 36.33374 1.000 17.57477 76 ASN A CA 1
ATOM 603 C C . ASN A 1 76 ? 8.19409 25.49487 36.62517 1.000 18.66095 76 ASN A C 1
ATOM 604 O O . ASN A 1 76 ? 7.86511 26.41967 35.86600 1.000 16.83564 76 ASN A O 1
ATOM 609 N N . GLN A 1 77 ? 8.95842 25.69323 37.70246 1.000 17.12174 77 GLN A N 1
ATOM 610 C CA . GLN A 1 77 ? 9.52419 26.99791 38.07062 1.000 19.81640 77 GLN A CA 1
ATOM 611 C C . GLN A 1 77 ? 8.45864 28.08833 38.22690 1.000 17.78890 77 GLN A C 1
ATOM 612 O O . GLN A 1 77 ? 8.75495 29.27654 38.07097 1.000 20.59696 77 GLN A O 1
ATOM 618 N N . GLY A 1 78 ? 7.22994 27.70339 38.55029 1.000 17.30513 78 GLY A N 1
ATOM 619 C CA . GLY A 1 78 ? 6.15998 28.65858 38.75531 1.000 18.42930 78 GLY A CA 1
ATOM 620 C C . GLY A 1 78 ? 5.41317 29.06030 37.50636 1.000 18.20717 78 GLY A C 1
ATOM 621 O O . GLY A 1 78 ? 4.69331 30.06473 37.54001 1.000 19.96844 78 GLY A O 1
ATOM 622 N N . HIS A 1 79 ? 5.56714 28.32255 36.40786 1.000 16.81048 79 HIS A N 1
ATOM 623 C CA . HIS A 1 79 ? 4.90058 28.60008 35.13755 1.000 16.23171 79 HIS A CA 1
ATOM 624 C C . HIS A 1 79 ? 3.94158 27.47934 34.78587 1.000 17.48361 79 HIS A C 1
ATOM 625 O O . HIS A 1 79 ? 4.37097 26.33015 34.62959 1.000 19.38695 79 HIS A O 1
ATOM 632 N N . GLN A 1 80 ? 2.66825 27.82015 34.57801 1.000 15.82281 80 GLN A N 1
ATOM 633 C CA . GLN A 1 80 ? 1.65795 26.83724 34.19908 1.000 16.52997 80 GLN A CA 1
ATOM 634 C C . GLN A 1 80 ? 1.11564 27.21235 32.81644 1.000 17.58140 80 GLN A C 1
ATOM 635 O O . GLN A 1 80 ? 0.30170 28.13525 32.68801 1.000 17.86642 80 GLN A O 1
ATOM 641 N N . HIS A 1 81 ? 1.54673 26.48167 31.77812 1.000 18.00838 81 HIS A N 1
ATOM 642 C CA . HIS A 1 81 ? 1.12809 26.82010 30.41881 1.000 19.22523 81 HIS A CA 1
ATOM 643 C C . HIS A 1 81 ? -0.33736 26.49540 30.16363 1.000 18.72216 81 HIS A C 1
ATOM 644 O O . HIS A 1 81 ? -0.88964 26.96840 29.16436 1.000 18.65453 81 HIS A O 1
ATOM 651 N N . ASP A 1 82 ? -0.97195 25.68697 31.02606 1.000 17.79313 82 ASP A N 1
ATOM 652 C CA . ASP A 1 82 ? -2.41420 25.45765 30.94564 1.000 20.77035 82 ASP A CA 1
ATOM 653 C C . ASP A 1 82 ? -3.22836 26.62780 31.47751 1.000 18.74035 82 ASP A C 1
ATOM 654 O O . ASP A 1 82 ? -4.44600 26.65819 31.26742 1.000 18.59554 82 ASP A O 1
ATOM 659 N N . TRP A 1 83 ? -2.60478 27.55517 32.19983 1.000 15.73375 83 TRP A N 1
ATOM 660 C CA . TRP A 1 83 ? -3.27537 28.77548 32.62279 1.000 15.23207 83 TRP A CA 1
ATOM 661 C C . TRP A 1 83 ? -3.22716 29.81849 31.51150 1.000 17.35463 83 TRP A C 1
ATOM 662 O O . TRP A 1 83 ? -2.46000 29.70101 30.54918 1.000 17.14399 83 TRP A O 1
ATOM 673 N N . ALA A 1 84 ? -4.09528 30.83249 31.63198 1.000 15.93281 84 ALA A N 1
ATOM 674 C CA . ALA A 1 84 ? -4.22817 31.82556 30.57063 1.000 16.08044 84 ALA A CA 1
ATOM 675 C C . ALA A 1 84 ? -2.88211 32.43901 30.21585 1.000 16.74776 84 ALA A C 1
ATOM 676 O O . ALA A 1 84 ? -2.59073 32.65488 29.03540 1.000 16.96269 84 ALA A O 1
ATOM 678 N N . SER A 1 85 ? -2.04035 32.69179 31.22270 1.000 15.21460 85 SER A N 1
ATOM 679 C CA . SER A 1 85 ? -0.69380 33.21571 31.01942 1.000 15.13111 85 SER A CA 1
ATOM 680 C C . SER A 1 85 ? 0.33529 32.26071 31.60732 1.000 15.27159 85 SER A C 1
ATOM 681 O O . SER A 1 85 ? 0.09831 31.63723 32.64681 1.000 15.39468 85 SER A O 1
ATOM 684 N N . SER A 1 86 ? 1.47797 32.14459 30.93941 1.000 14.44935 86 SER A N 1
ATOM 685 C CA . SER A 1 86 ? 2.61016 31.42671 31.51722 1.000 14.65034 86 SER A CA 1
ATOM 686 C C . SER A 1 86 ? 3.46514 32.31013 32.41975 1.000 15.20459 86 SER A C 1
ATOM 687 O O . SER A 1 86 ? 4.46942 31.82730 32.97090 1.000 16.63037 86 SER A O 1
ATOM 690 N N . PHE A 1 87 ? 3.10011 33.58277 32.57885 1.000 14.17871 87 PHE A N 1
ATOM 691 C CA . PHE A 1 87 ? 3.90783 34.53230 33.33681 1.000 14.34573 87 PHE A CA 1
ATOM 692 C C . PHE A 1 87 ? 3.74082 34.31123 34.83453 1.000 16.60012 87 PHE A C 1
ATOM 693 O O . PHE A 1 87 ? 2.61183 34.17443 35.31206 1.000 17.29262 87 PHE A O 1
ATOM 701 N N . PRO A 1 88 ? 4.83040 34.26913 35.59920 1.000 15.45430 88 PRO A N 1
ATOM 702 C CA . PRO A 1 88 ? 4.74744 33.88887 37.03013 1.000 14.65994 88 PRO A CA 1
ATOM 703 C C . PRO A 1 88 ? 4.38662 35.05466 37.95022 1.000 18.12187 88 PRO A C 1
ATOM 704 O O . PRO A 1 88 ? 5.18719 35.50521 38.77935 1.000 18.57054 88 PRO A O 1
ATOM 708 N N . PHE A 1 89 ? 3.14295 35.54843 37.81253 1.000 17.14970 89 PHE A N 1
ATOM 709 C CA . PHE A 1 89 ? 2.68682 36.70370 38.58637 1.000 15.55316 89 PHE A CA 1
ATOM 710 C C . PHE A 1 89 ? 2.96214 36.52573 40.07512 1.000 17.45617 89 PHE A C 1
ATOM 711 O O . PHE A 1 89 ? 3.37954 37.47350 40.75629 1.000 20.05048 89 PHE A O 1
ATOM 719 N N . PHE A 1 90 ? 2.74337 35.31427 40.59028 1.000 18.66399 90 PHE A N 1
ATOM 720 C CA . PHE A 1 90 ? 2.90072 35.05804 42.02327 1.000 19.16990 90 PHE A CA 1
ATOM 721 C C . PHE A 1 90 ? 4.30575 35.38661 42.50564 1.000 20.41237 90 PHE A C 1
ATOM 722 O O . PHE A 1 90 ? 4.49965 35.73758 43.67846 1.000 22.09072 90 PHE A O 1
ATOM 730 N N . TYR A 1 91 ? 5.29232 35.28058 41.61938 1.000 19.09859 91 TYR A N 1
ATOM 731 C CA . TYR A 1 91 ? 6.69120 35.49238 41.95976 1.000 20.33929 91 TYR A CA 1
ATOM 732 C C . TYR A 1 91 ? 7.16943 36.91184 41.71937 1.000 24.44889 91 TYR A C 1
ATOM 733 O O . TYR A 1 91 ? 8.32840 37.21165 42.00031 1.000 24.46620 91 TYR A O 1
ATOM 742 N N . MET A 1 92 ? 6.31038 37.80042 41.23688 1.000 20.90212 92 MET A N 1
ATOM 743 C CA . MET A 1 92 ? 6.66753 39.20391 41.08432 1.000 21.53630 92 MET A CA 1
ATOM 744 C C . MET A 1 92 ? 5.86894 40.08380 42.02793 1.000 24.58601 92 MET A C 1
ATOM 745 O O . MET A 1 92 ? 5.16247 40.99456 41.58760 1.000 25.41815 92 MET A O 1
ATOM 750 N N . GLN A 1 93 ? 6.00012 39.84110 43.33306 1.000 28.94138 93 GLN A N 1
ATOM 751 C CA . GLN A 1 93 ? 5.17362 40.57982 44.27743 1.000 35.71338 93 GLN A CA 1
ATOM 752 C C . GLN A 1 93 ? 5.67788 41.99831 44.51743 1.000 33.51990 93 GLN A C 1
ATOM 753 O O . GLN A 1 93 ? 5.01170 42.75476 45.23063 1.000 35.31542 93 GLN A O 1
ATOM 759 N N . GLU A 1 94 ? 6.81855 42.38035 43.92950 1.000 29.78441 94 GLU A N 1
ATOM 760 C CA . GLU A 1 94 ? 7.20179 43.79135 43.87165 1.000 28.87857 94 GLU A CA 1
ATOM 761 C C . GLU A 1 94 ? 6.09365 44.63118 43.24780 1.000 29.61687 94 GLU A C 1
ATOM 762 O O . GLU A 1 94 ? 5.98014 45.83109 43.52753 1.000 29.51577 94 GLU A O 1
ATOM 768 N N . GLU A 1 95 ? 5.29858 44.02510 42.36440 1.000 26.51585 95 GLU A N 1
ATOM 769 C CA . GLU A 1 95 ? 4.18904 44.70269 41.70974 1.000 25.86606 95 GLU A CA 1
ATOM 770 C C . GLU A 1 95 ? 2.90985 44.48086 42.50146 1.000 23.32921 95 GLU A C 1
ATOM 771 O O . GLU A 1 95 ? 2.38313 43.35506 42.49787 1.000 24.89609 95 GLU A O 1
ATOM 777 N N . PRO A 1 96 ? 2.37389 45.49683 43.18624 1.000 24.26535 96 PRO A N 1
ATOM 778 C CA . PRO A 1 96 ? 1.15979 45.27624 43.99226 1.000 26.08335 96 PRO A CA 1
ATOM 779 C C . PRO A 1 96 ? -0.04365 44.83737 43.17282 1.000 27.72829 96 PRO A C 1
ATOM 780 O O . PRO A 1 96 ? -0.95784 44.20764 43.72167 1.000 28.23144 96 PRO A O 1
ATOM 784 N N . ALA A 1 97 ? -0.07727 45.15829 41.87500 1.000 23.45476 97 ALA A N 1
ATOM 785 C CA . ALA A 1 97 ? -1.17976 44.72904 41.01764 1.000 23.00039 97 ALA A CA 1
ATOM 786 C C . ALA A 1 97 ? -1.26244 43.21159 40.89651 1.000 24.76519 97 ALA A C 1
ATOM 787 O O . ALA A 1 97 ? -2.29272 42.68605 40.45872 1.000 24.03684 97 ALA A O 1
ATOM 789 N N . PHE A 1 98 ? -0.21357 42.49022 41.27564 1.000 20.75911 98 PHE A N 1
ATOM 790 C CA . PHE A 1 98 ? -0.20368 41.03750 41.16331 1.000 19.71394 98 PHE A CA 1
ATOM 791 C C . PHE A 1 98 ? -0.54642 40.34153 42.46989 1.000 23.68837 98 PHE A C 1
ATOM 792 O O . PHE A 1 98 ? -0.37130 39.12284 42.57162 1.000 23.59537 98 PHE A O 1
ATOM 800 N N . SER A 1 99 ? -1.06195 41.08263 43.45850 1.000 26.95502 99 SER A N 1
ATOM 801 C CA . SER A 1 99 ? -1.20761 40.54194 44.80553 1.000 26.71266 99 SER A CA 1
ATOM 802 C C . SER A 1 99 ? -2.21769 39.40055 44.87482 1.000 22.95191 99 SER A C 1
ATOM 803 O O . SER A 1 99 ? -2.12384 38.56170 45.77504 1.000 29.84481 99 SER A O 1
ATOM 806 N N . ARG A 1 100 ? -3.19313 39.35278 43.96793 1.000 25.83734 100 ARG A N 1
ATOM 807 C CA . ARG A 1 100 ? -4.17013 38.26924 43.97514 1.000 26.17447 100 ARG A CA 1
ATOM 808 C C . ARG A 1 100 ? -3.71296 37.04982 43.17607 1.000 27.75344 100 ARG A C 1
ATOM 809 O O . ARG A 1 100 ? -4.52785 36.15988 42.91111 1.000 27.61536 100 ARG A O 1
ATOM 817 N N . ALA A 1 101 ? -2.44108 36.98242 42.78414 1.000 22.20065 101 ALA A N 1
ATOM 818 C CA . ALA A 1 101 ? -1.99877 35.86878 41.95886 1.000 18.97369 101 ALA A CA 1
ATOM 819 C C . ALA A 1 101 ? -1.98414 34.57276 42.75406 1.000 22.47863 101 ALA A C 1
ATOM 820 O O . ALA A 1 101 ? -1.76965 34.56051 43.97050 1.000 27.00894 101 ALA A O 1
ATOM 822 N N . LEU A 1 102 ? -2.19507 33.47303 42.04488 1.000 22.86903 102 LEU A N 1
ATOM 823 C CA . LEU A 1 102 ? -2.03842 32.13829 42.59971 1.000 23.43259 102 LEU A CA 1
ATOM 824 C C . LEU A 1 102 ? -0.68858 31.56454 42.18488 1.000 22.81660 102 LEU A C 1
ATOM 825 O O . LEU A 1 102 ? -0.19513 31.83352 41.08558 1.000 21.35346 102 LEU A O 1
ATOM 830 N N . ASP A 1 103 ? -0.10484 30.76161 43.07814 1.000 23.00607 103 ASP A N 1
ATOM 831 C CA . ASP A 1 103 ? 1.16330 30.07767 42.82708 1.000 22.45201 103 ASP A CA 1
ATOM 832 C C . ASP A 1 103 ? 0.96541 28.94584 41.82122 1.000 21.87449 103 ASP A C 1
ATOM 833 O O . ASP A 1 103 ? 0.24007 27.98435 42.09516 1.000 24.96574 103 ASP A O 1
ATOM 838 N N . ALA A 1 104 ? 1.61824 29.05342 40.65661 1.000 19.59728 104 ALA A N 1
ATOM 839 C CA . ALA A 1 104 ? 1.52502 28.02784 39.62670 1.000 22.06880 104 ALA A CA 1
ATOM 840 C C . ALA A 1 104 ? 2.47182 26.85347 39.86332 1.000 21.37675 104 ALA A C 1
ATOM 841 O O . ALA A 1 104 ? 2.40190 25.86939 39.11853 1.000 20.03096 104 ALA A O 1
ATOM 843 N N . PHE A 1 105 ? 3.32209 26.91763 40.88646 1.000 21.51649 105 PHE A N 1
ATOM 844 C CA . PHE A 1 105 ? 4.38139 25.92794 41.03721 1.000 20.13822 105 PHE A CA 1
ATOM 845 C C . PHE A 1 105 ? 3.81579 24.52040 41.16998 1.000 19.84120 105 PHE A C 1
ATOM 846 O O . PHE A 1 105 ? 2.86116 24.28227 41.91678 1.000 22.55146 105 PHE A O 1
ATOM 854 N N . GLN A 1 106 ? 4.44362 23.57596 40.46354 1.000 19.98526 106 GLN A N 1
ATOM 855 C CA . GLN A 1 106 ? 4.09244 22.16372 40.52660 1.000 19.17371 106 GLN A CA 1
ATOM 856 C C . GLN A 1 106 ? 5.38123 21.35499 40.51777 1.000 18.69627 106 GLN A C 1
ATOM 857 O O . GLN A 1 106 ? 6.23346 21.56485 39.64597 1.000 18.85533 106 GLN A O 1
ATOM 863 N N . ARG A 1 107 ? 5.51318 20.43805 41.47429 1.000 19.28100 107 ARG A N 1
ATOM 864 C CA . ARG A 1 107 ? 6.63736 19.51222 41.49739 1.000 17.98544 107 ARG A CA 1
ATOM 865 C C . ARG A 1 107 ? 6.54512 18.51393 40.34795 1.000 17.49085 107 ARG A C 1
ATOM 866 O O . ARG A 1 107 ? 5.46803 18.22127 39.81936 1.000 19.76720 107 ARG A O 1
ATOM 874 N N . ALA A 1 108 ? 7.71079 18.00338 39.94659 1.000 15.70471 108 ALA A N 1
ATOM 875 C CA . ALA A 1 108 ? 7.81229 17.03214 38.86833 1.000 14.91292 108 ALA A CA 1
ATOM 876 C C . ALA A 1 108 ? 8.20429 15.64505 39.34841 1.000 15.65844 108 ALA A C 1
ATOM 877 O O . ALA A 1 108 ? 8.19992 14.70726 38.53933 1.000 17.26561 108 ALA A O 1
ATOM 879 N N . GLY A 1 109 ? 8.51589 15.48507 40.62834 1.000 14.75933 109 GLY A N 1
ATOM 880 C CA . GLY A 1 109 ? 9.12626 14.26938 41.12679 1.000 15.33130 109 GLY A CA 1
ATOM 881 C C . GLY A 1 109 ? 10.64163 14.36513 41.07281 1.000 16.45871 109 GLY A C 1
ATOM 882 O O . GLY A 1 109 ? 11.21175 15.22293 40.39734 1.000 14.91395 109 GLY A O 1
ATOM 883 N N . ASP A 1 110 ? 11.30300 13.47649 41.81746 1.000 15.06085 110 ASP A N 1
ATOM 884 C CA . ASP A 1 110 ? 12.76484 13.52737 41.87316 1.000 13.71062 110 ASP A CA 1
ATOM 885 C C . ASP A 1 110 ? 13.37162 13.24280 40.50122 1.000 14.12319 110 ASP A C 1
ATOM 886 O O . ASP A 1 110 ? 12.78687 12.54660 39.66563 1.000 15.49373 110 ASP A O 1
ATOM 891 N N . THR A 1 111 ? 14.56682 13.77869 40.27521 1.000 13.45408 111 THR A N 1
ATOM 892 C CA . THR A 1 111 ? 15.39815 13.34732 39.15739 1.000 12.59718 111 THR A CA 1
ATOM 893 C C . THR A 1 111 ? 16.30951 12.24815 39.67692 1.000 14.95116 111 THR A C 1
ATOM 894 O O . THR A 1 111 ? 17.04996 12.46861 40.63863 1.000 14.57874 111 THR A O 1
ATOM 898 N N . VAL A 1 112 ? 16.24021 11.06665 39.07266 1.000 13.80438 112 VAL A N 1
ATOM 899 C CA . VAL A 1 112 ? 16.92300 9.89181 39.60072 1.000 16.41332 112 VAL A CA 1
ATOM 900 C C . VAL A 1 112 ? 17.81694 9.32473 38.51659 1.000 16.55175 112 VAL A C 1
ATOM 901 O O . VAL A 1 112 ? 17.32959 8.88529 37.46742 1.000 18.25343 112 VAL A O 1
ATOM 905 N N . ILE A 1 113 ? 19.12304 9.35024 38.76916 1.000 15.09561 113 ILE A N 1
ATOM 906 C CA . ILE A 1 113 ? 20.13907 8.81405 37.87339 1.000 16.01758 113 ILE A CA 1
ATOM 907 C C . ILE A 1 113 ? 20.65168 7.52913 38.50993 1.000 16.24408 113 ILE A C 1
ATOM 908 O O . ILE A 1 113 ? 21.08000 7.54019 39.67121 1.000 16.96403 113 ILE A O 1
ATOM 913 N N . GLY A 1 114 ? 20.61478 6.42666 37.75963 1.000 13.82862 114 GLY A N 1
ATOM 914 C CA . GLY A 1 114 ? 21.04061 5.13847 38.29481 1.000 13.88159 114 GLY A CA 1
ATOM 915 C C . GLY A 1 114 ? 22.54064 5.01015 38.47621 1.000 15.83092 114 GLY A C 1
ATOM 916 O O . GLY A 1 114 ? 23.28188 6.00308 38.51573 1.000 16.27121 114 GLY A O 1
ATOM 917 N N . ASN A 1 115 ? 22.98866 3.77185 38.62056 1.000 13.92491 115 ASN A N 1
ATOM 918 C CA . ASN A 1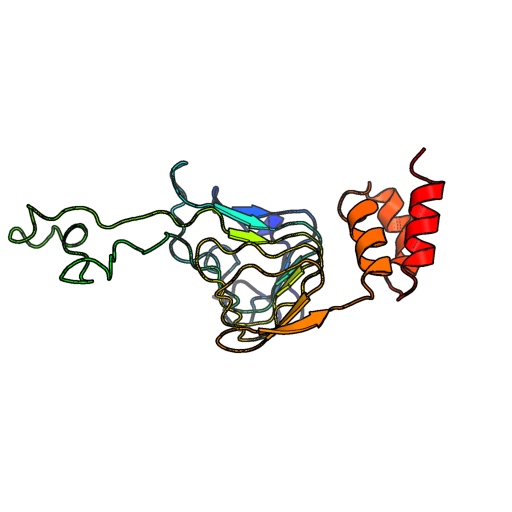 115 ? 24.39527 3.43533 38.76260 1.000 13.36465 115 ASN A CA 1
ATOM 919 C C . ASN A 1 115 ? 25.02367 3.13890 37.40762 1.000 13.66588 115 ASN A C 1
ATOM 920 O O . ASN A 1 115 ? 24.33440 2.72142 36.47181 1.000 14.62012 115 ASN A O 1
ATOM 925 N N . ASP A 1 116 ? 26.35147 3.34115 37.30904 1.000 12.58833 116 ASP A N 1
ATOM 926 C CA . ASP A 1 116 ? 27.06324 3.07459 36.04966 1.000 12.48556 116 ASP A CA 1
ATOM 927 C C . ASP A 1 116 ? 26.44838 3.83777 34.87574 1.000 13.98273 116 ASP A C 1
ATOM 928 O O . ASP A 1 116 ? 26.26416 3.28529 33.78653 1.000 14.97866 116 ASP A O 1
ATOM 933 N N . VAL A 1 117 ? 26.09341 5.10307 35.10090 1.000 12.90216 117 VAL A N 1
ATOM 934 C CA . VAL A 1 117 ? 25.51424 5.94016 34.05262 1.000 12.94092 117 VAL A CA 1
ATOM 935 C C . VAL A 1 117 ? 26.58367 6.91067 33.57731 1.000 13.49637 117 VAL A C 1
ATOM 936 O O . VAL A 1 117 ? 27.22518 7.58620 34.39238 1.000 13.60644 117 VAL A O 1
ATOM 940 N N . TRP A 1 118 ? 26.75574 6.99653 32.25832 1.000 12.49917 118 TRP A N 1
ATOM 941 C CA . TRP A 1 118 ? 27.68162 7.92830 31.62361 1.000 13.00651 118 TRP A CA 1
ATOM 942 C C . TRP A 1 118 ? 26.84792 9.06919 31.04880 1.000 14.73419 118 TRP A C 1
ATOM 943 O O . TRP A 1 118 ? 25.96237 8.83057 30.21495 1.000 15.22291 118 TRP A O 1
ATOM 954 N N . ILE A 1 119 ? 27.10035 10.29489 31.50178 1.000 13.81816 119 ILE A N 1
ATOM 955 C CA . ILE A 1 119 ? 26.36817 11.46994 31.02775 1.000 13.56050 119 ILE A CA 1
ATOM 956 C C . ILE A 1 119 ? 27.33107 12.36105 30.26457 1.000 14.29555 119 ILE A C 1
ATOM 957 O O . ILE A 1 119 ? 28.31380 12.85362 30.82831 1.000 14.72492 119 ILE A O 1
ATOM 962 N N . GLY A 1 120 ? 27.03891 12.57874 28.98998 1.000 14.76881 120 GLY A N 1
ATOM 963 C CA . GLY A 1 120 ? 27.91466 13.35909 28.14781 1.000 15.07842 120 GLY A CA 1
ATOM 964 C C . GLY A 1 120 ? 27.84100 14.85008 28.42274 1.000 13.66472 120 GLY A C 1
ATOM 965 O O . GLY A 1 120 ? 26.87246 15.38042 28.97392 1.000 14.55815 120 GLY A O 1
ATOM 966 N N . SER A 1 121 ? 28.90014 15.53544 27.99527 1.000 15.40292 121 SER A N 1
ATOM 967 C CA . SER A 1 121 ? 29.02936 16.95992 28.25317 1.000 13.92860 121 SER A CA 1
ATOM 968 C C . SER A 1 121 ? 27.84438 17.70959 27.64619 1.000 13.65866 121 SER A C 1
ATOM 969 O O . SER A 1 121 ? 27.38747 17.39426 26.54165 1.000 13.95888 121 SER A O 1
ATOM 972 N N . GLU A 1 122 ? 27.30292 18.65681 28.41017 1.000 13.08348 122 GLU A N 1
ATOM 973 C CA . GLU A 1 122 ? 26.22111 19.54612 27.97967 1.000 12.95606 122 GLU A CA 1
ATOM 974 C C . GLU A 1 122 ? 24.91273 18.79381 27.69756 1.000 12.81370 122 GLU A C 1
ATOM 975 O O . GLU A 1 122 ? 23.99220 19.36731 27.12588 1.000 12.59414 122 GLU A O 1
ATOM 981 N N . ALA A 1 123 ? 24.77759 17.52811 28.10666 1.000 12.39189 123 ALA A N 1
ATOM 982 C CA . ALA A 1 123 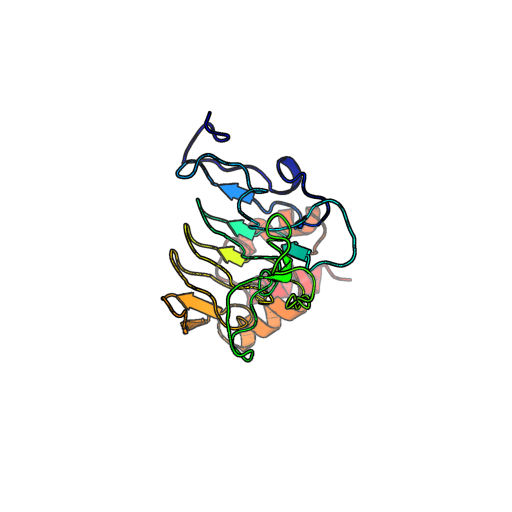? 23.42850 16.95096 28.17955 1.000 10.57738 123 ALA A CA 1
ATOM 983 C C . ALA A 1 123 ? 22.59227 17.74140 29.17990 1.000 13.26804 123 ALA A C 1
ATOM 984 O O . ALA A 1 123 ? 23.10793 18.23707 30.18529 1.000 13.95404 123 ALA A O 1
ATOM 986 N N . MET A 1 124 ? 21.29284 17.86247 28.91477 1.000 12.36940 124 MET A N 1
ATOM 987 C CA . MET A 1 124 ? 20.42324 18.58640 29.83428 1.000 12.85853 124 MET A CA 1
ATOM 988 C C . MET A 1 124 ? 19.23369 17.71057 30.14697 1.000 13.13587 124 MET A C 1
ATOM 989 O O . MET A 1 124 ? 18.52340 17.28547 29.23412 1.000 14.12151 124 MET A O 1
ATOM 994 N N . ILE A 1 125 ? 19.07351 17.37595 31.42641 1.000 12.20308 125 ILE A N 1
ATOM 995 C CA . ILE A 1 125 ? 18.03278 16.45858 31.88633 1.000 13.22002 125 ILE A CA 1
ATOM 996 C C . ILE A 1 125 ? 16.87278 17.28476 32.40680 1.000 14.14239 125 ILE A C 1
ATOM 997 O O . ILE A 1 125 ? 17.04701 18.09042 33.32428 1.000 14.22743 125 ILE A O 1
ATOM 1002 N N . MET A 1 126 ? 15.68220 17.05973 31.85361 1.000 13.56024 126 MET A N 1
ATOM 1003 C CA . MET A 1 126 ? 14.50442 17.80235 32.26758 1.000 14.05913 126 MET A CA 1
ATOM 1004 C C . MET A 1 126 ? 13.99770 17.36646 33.64647 1.000 13.01247 126 MET A C 1
ATOM 1005 O O . MET A 1 126 ? 14.43140 16.34728 34.19057 1.000 13.24736 126 MET A O 1
ATOM 1010 N N . PRO A 1 127 ? 13.07032 18.13094 34.24050 1.000 13.33250 127 PRO A N 1
ATOM 1011 C CA . PRO A 1 127 ? 12.58643 17.78880 35.58587 1.000 14.15105 127 PRO A CA 1
ATOM 1012 C C . PRO A 1 127 ? 11.88197 16.43808 35.62588 1.000 15.65885 127 PRO A C 1
ATOM 1013 O O . PRO A 1 127 ? 11.17990 16.04486 34.69091 1.000 16.07162 127 PRO A O 1
ATOM 1017 N N . GLY A 1 128 ? 12.07974 15.73285 36.73217 1.000 13.04527 128 GLY A N 1
ATOM 1018 C CA . GLY A 1 128 ? 11.33725 14.52013 37.02073 1.000 15.37834 128 GLY A CA 1
ATOM 1019 C C . GLY A 1 128 ? 11.81877 13.26969 36.31860 1.000 14.73491 128 GLY A C 1
ATOM 1020 O O . GLY A 1 128 ? 11.17677 12.21773 36.45349 1.000 16.73048 128 GLY A O 1
ATOM 1021 N N . ILE A 1 129 ? 12.92320 13.35025 35.57068 1.000 13.62267 129 ILE A N 1
ATOM 1022 C CA . ILE A 1 129 ? 13.36064 12.24813 34.72163 1.000 14.24820 129 ILE A CA 1
ATOM 1023 C C . ILE A 1 129 ? 14.04536 11.16158 35.53664 1.000 14.54690 129 ILE A C 1
ATOM 1024 O O . ILE A 1 129 ? 14.84604 11.44643 36.44245 1.000 14.98635 129 ILE A O 1
ATOM 1029 N N . LYS A 1 130 ? 13.74832 9.90676 35.19992 1.000 14.12146 130 LYS A N 1
ATOM 1030 C CA . LYS A 1 130 ? 14.43736 8.75337 35.76615 1.000 13.63607 130 LYS A CA 1
ATOM 1031 C C . LYS A 1 130 ? 15.33759 8.15113 34.69365 1.000 15.52553 130 LYS A C 1
ATOM 1032 O O . LYS A 1 130 ? 14.89122 7.93345 33.56393 1.000 16.40246 130 LYS A O 1
ATOM 1038 N N . ILE A 1 131 ? 16.60641 7.91531 35.02716 1.000 14.57042 131 ILE A N 1
ATOM 1039 C CA . ILE A 1 131 ? 17.55083 7.30757 34.09418 1.000 13.94776 131 ILE A CA 1
ATOM 1040 C C . ILE A 1 131 ? 18.02307 5.98489 34.68302 1.000 13.45553 131 ILE A C 1
ATOM 1041 O O . ILE A 1 131 ? 18.61605 5.95418 35.76942 1.000 15.98229 131 ILE A O 1
ATOM 1046 N N . GLY A 1 132 ? 17.76135 4.89268 33.96592 1.000 14.93557 132 GLY A N 1
ATOM 1047 C CA . GLY A 1 132 ? 18.07619 3.58062 34.49057 1.000 16.24449 132 GLY A CA 1
ATOM 1048 C C . GLY A 1 132 ? 19.56532 3.30077 34.56520 1.000 13.81789 132 GLY A C 1
ATOM 1049 O O . GLY A 1 132 ? 20.39341 3.94283 33.91394 1.000 15.35795 132 GLY A O 1
ATOM 1050 N N . ASP A 1 133 ? 19.89473 2.28705 35.37764 1.000 14.41108 133 ASP A N 1
ATOM 1051 C CA . ASP A 1 133 ? 21.27614 1.84683 35.53183 1.000 13.71544 133 ASP A CA 1
ATOM 1052 C C . ASP A 1 133 ? 21.90166 1.54521 34.17870 1.000 14.28240 133 ASP A C 1
ATOM 1053 O O . ASP A 1 133 ? 21.24186 1.02116 33.27044 1.000 14.76984 133 ASP A O 1
ATOM 1058 N N . GLY A 1 134 ? 23.19079 1.85592 34.04552 1.000 13.69934 134 GLY A N 1
ATOM 1059 C CA . GLY A 1 134 ? 23.91617 1.47616 32.84863 1.000 14.73920 134 GLY A CA 1
ATOM 1060 C C . GLY A 1 134 ? 23.66897 2.32949 31.62017 1.000 13.49824 134 GLY A C 1
ATOM 1061 O O . GLY A 1 134 ? 24.28727 2.07024 30.58007 1.000 15.02419 134 GLY A O 1
ATOM 1062 N N . ALA A 1 135 ? 22.79748 3.33740 31.69013 1.000 14.05598 135 ALA A N 1
ATOM 1063 C CA . ALA A 1 135 ? 22.50864 4.12864 30.50341 1.000 14.38777 135 ALA A CA 1
ATOM 1064 C C . ALA A 1 135 ? 23.72310 4.95067 30.06434 1.000 14.41767 135 ALA A C 1
ATOM 1065 O O . ALA A 1 135 ? 24.63089 5.26603 30.85479 1.000 14.41898 135 ALA A O 1
ATOM 1067 N N . VAL A 1 136 ? 23.71693 5.33009 28.78562 1.000 13.31232 136 VAL A N 1
ATOM 1068 C CA . VAL A 1 136 ? 24.69286 6.25764 28.22073 1.000 12.20624 136 VAL A CA 1
ATOM 1069 C C . VAL A 1 136 ? 23.90702 7.41973 27.62568 1.000 15.01456 136 VAL A C 1
ATOM 1070 O O . VAL A 1 136 ? 23.08962 7.21629 26.72233 1.000 14.36727 136 VAL A O 1
ATOM 1074 N N . ILE A 1 137 ? 24.13061 8.61881 28.14277 1.000 13.90195 137 ILE A N 1
ATOM 1075 C CA . ILE A 1 137 ? 23.43897 9.81984 27.68230 1.000 14.38028 137 ILE A CA 1
ATOM 1076 C C . ILE A 1 137 ? 24.41141 10.59265 26.79912 1.000 15.09096 137 ILE A C 1
ATOM 1077 O O . ILE A 1 137 ? 25.40870 11.13412 27.28912 1.000 13.89619 137 ILE A O 1
ATOM 1082 N N . GLY A 1 138 ? 24.14768 10.63495 25.49376 1.000 14.84570 138 GLY A N 1
ATOM 1083 C CA . GLY A 1 138 ? 25.07614 11.28705 24.59218 1.000 16.54414 138 GLY A CA 1
ATOM 1084 C C . GLY A 1 138 ? 25.24255 12.76209 24.90886 1.000 15.07731 138 GLY A C 1
ATOM 1085 O O . GLY A 1 138 ? 24.34248 13.41928 25.43970 1.000 14.33622 138 GLY A O 1
ATOM 1086 N N . SER A 1 139 ? 26.42138 13.28270 24.56712 1.000 13.92786 139 SER A N 1
ATOM 1087 C CA . SER A 1 139 ? 26.66466 14.71683 24.66316 1.000 13.63945 139 SER A CA 1
ATOM 1088 C C . SER A 1 139 ? 25.53374 15.49326 24.00754 1.000 13.75515 139 SER A C 1
ATOM 1089 O O . SER A 1 139 ? 25.02587 15.09854 22.95340 1.000 14.38504 139 SER A O 1
ATOM 1092 N N . ARG A 1 140 ? 25.14485 16.60211 24.64248 1.000 12.24196 140 ARG A N 1
ATOM 1093 C CA . ARG A 1 140 ? 24.13179 17.53620 24.15261 1.000 11.71192 140 ARG A CA 1
ATOM 1094 C C . ARG A 1 140 ? 22.72746 16.92919 24.08850 1.000 13.29143 140 ARG A C 1
ATOM 1095 O O . ARG A 1 140 ? 21.82045 17.57306 23.55005 1.000 13.78454 140 ARG A O 1
ATOM 1103 N N . SER A 1 141 ? 22.49616 15.74122 24.66346 1.000 12.54536 141 SER A N 1
ATOM 1104 C CA . SER A 1 141 ? 21.13384 15.19990 24.69377 1.000 13.09306 141 SER A CA 1
ATOM 1105 C C . SER A 1 141 ? 20.21419 16.12939 25.46759 1.000 13.67003 141 SER A C 1
ATOM 1106 O O . SER A 1 141 ? 20.59518 16.66564 26.50831 1.000 13.51145 141 SER A O 1
ATOM 1109 N N . LEU A 1 142 ? 18.98925 16.30214 24.98174 1.000 12.55654 142 LEU A N 1
ATOM 1110 C CA . LEU A 1 142 ? 17.95308 16.95796 25.76953 1.000 13.15338 142 LEU A CA 1
ATOM 1111 C C . LEU A 1 142 ? 16.99717 15.85149 26.19808 1.000 13.75539 142 LEU A C 1
ATOM 1112 O O . LEU A 1 142 ? 16.23465 15.32708 25.37202 1.000 14.12690 142 LEU A O 1
ATOM 1117 N N . VAL A 1 143 ? 17.06697 15.46805 27.47482 1.000 13.88701 143 VAL A N 1
ATOM 1118 C CA . VAL A 1 143 ? 16.41145 14.24566 27.94137 1.000 13.51914 143 VAL A CA 1
ATOM 1119 C C . VAL A 1 143 ? 15.02667 14.61873 28.46178 1.000 13.97248 143 VAL A C 1
ATOM 1120 O O . VAL A 1 143 ? 14.89377 15.20894 29.53552 1.000 14.72173 143 VAL A O 1
ATOM 1124 N N . THR A 1 144 ? 13.99849 14.26967 27.68644 1.000 15.30703 144 THR A N 1
ATOM 1125 C CA . THR A 1 144 ? 12.62416 14.65852 27.95827 1.000 15.17581 144 THR A CA 1
ATOM 1126 C C . THR A 1 144 ? 11.77031 13.51793 28.48758 1.000 16.00860 144 THR A C 1
ATOM 1127 O O . THR A 1 144 ? 10.61610 13.76250 28.86934 1.000 18.27316 144 THR A O 1
ATOM 1131 N N . LYS A 1 145 ? 12.27779 12.28062 28.47046 1.000 15.68408 145 LYS A N 1
ATOM 1132 C CA . LYS A 1 145 ? 11.52754 11.09365 28.86781 1.000 18.56571 145 LYS A CA 1
ATOM 1133 C C . LYS A 1 145 ? 12.45661 10.17766 29.65340 1.000 15.82913 145 LYS A C 1
ATOM 1134 O O . LYS A 1 145 ? 13.68259 10.22798 29.49965 1.000 15.17592 145 LYS A O 1
ATOM 1140 N N . ASP A 1 146 ? 11.86006 9.32210 30.48236 1.000 14.97117 146 ASP A N 1
ATOM 1141 C CA . ASP A 1 146 ? 12.63955 8.37359 31.26340 1.000 16.15961 146 ASP A CA 1
ATOM 1142 C C . ASP A 1 146 ? 13.44997 7.48338 30.33244 1.000 16.91407 146 ASP A C 1
ATOM 1143 O O . ASP A 1 146 ? 13.04305 7.20168 29.19983 1.000 18.15943 146 ASP A O 1
ATOM 1148 N N . VAL A 1 147 ? 14.59996 7.02979 30.82604 1.000 14.70128 147 VAL A N 1
ATOM 1149 C CA . VAL A 1 147 ? 15.58224 6.27712 30.04839 1.000 13.67958 147 VAL A CA 1
ATOM 1150 C C . VAL A 1 147 ? 15.69715 4.86967 30.62524 1.000 14.98024 147 VAL A C 1
ATOM 1151 O O . VAL A 1 147 ? 15.90375 4.70633 31.83366 1.000 15.55451 147 VAL A O 1
ATOM 1155 N N . GLU A 1 148 ? 15.57397 3.85857 29.75835 1.000 15.19895 148 GLU A N 1
ATOM 1156 C CA . GLU A 1 148 ? 15.59776 2.47204 30.20726 1.000 15.87284 148 GLU A CA 1
ATOM 1157 C C . GLU A 1 148 ? 17.01992 2.07171 30.60977 1.000 15.65935 148 GLU A C 1
ATOM 1158 O O . GLU A 1 148 ? 17.99397 2.62038 30.09215 1.000 16.30934 148 GLU A O 1
ATOM 1164 N N . PRO A 1 149 ? 17.17047 1.09600 31.50997 1.000 17.12017 149 PRO A N 1
ATOM 1165 C CA . PRO A 1 149 ? 18.51507 0.61498 31.85175 1.000 15.59107 149 PRO A CA 1
ATOM 1166 C C . PRO A 1 149 ? 19.28939 0.18711 30.61050 1.000 16.39741 149 PRO A C 1
ATOM 1167 O O . PRO A 1 149 ? 18.74425 -0.44948 29.69563 1.000 16.83621 149 PRO A O 1
ATOM 1171 N N . TYR A 1 150 ? 20.56781 0.58165 30.56890 1.000 15.76444 150 TYR A N 1
ATOM 1172 C CA . TYR A 1 150 ? 21.52765 0.21234 29.52820 1.000 14.83125 150 TYR A CA 1
ATOM 1173 C C . TYR A 1 150 ? 21.16054 0.78300 28.16147 1.000 15.88124 150 TYR A C 1
ATOM 1174 O O . TYR A 1 150 ? 21.77356 0.40250 27.15665 1.000 17.66058 150 TYR A O 1
ATOM 1183 N N . ALA A 1 151 ? 20.22747 1.73855 28.09869 1.000 15.77019 151 ALA A N 1
ATOM 1184 C CA . ALA A 1 151 ? 19.94802 2.42179 26.84185 1.000 16.90148 151 ALA A CA 1
ATOM 1185 C C . ALA A 1 151 ? 21.05301 3.41935 26.51094 1.000 16.09230 151 ALA A C 1
ATOM 1186 O O . ALA A 1 151 ? 21.55558 4.12630 27.39133 1.000 16.31130 151 ALA A O 1
ATOM 1188 N N . ILE A 1 152 ? 21.41423 3.48507 25.23079 1.000 14.27376 152 ILE A N 1
ATOM 1189 C CA . ILE A 1 152 ? 22.26596 4.53035 24.68141 1.000 14.42717 152 ILE A CA 1
ATOM 1190 C C . ILE A 1 152 ? 21.33405 5.47714 23.94861 1.000 16.48558 152 ILE A C 1
ATOM 1191 O O . ILE A 1 152 ? 20.61582 5.04943 23.02420 1.000 17.44310 152 ILE A O 1
ATOM 1196 N N . ILE A 1 153 ? 21.34023 6.75261 24.36882 1.000 14.78743 153 ILE A N 1
ATOM 1197 C CA . ILE A 1 153 ? 20.44265 7.75615 23.81150 1.000 16.26905 153 ILE A CA 1
ATOM 1198 C C . ILE A 1 153 ? 21.22691 8.97835 23.34678 1.000 14.36047 153 ILE A C 1
ATOM 1199 O O . ILE A 1 153 ? 22.35663 9.23808 23.77482 1.000 15.30972 153 ILE A O 1
ATOM 1204 N N . GLY A 1 154 ? 20.60784 9.72180 22.43856 1.000 13.95694 154 GLY A N 1
ATOM 1205 C CA . GLY A 1 154 ? 21.18140 10.97078 21.97958 1.000 13.52487 154 GLY A CA 1
ATOM 1206 C C . GLY A 1 154 ? 20.14227 11.79095 21.25143 1.000 13.88386 154 GLY A C 1
ATOM 1207 O O . GLY A 1 154 ? 19.11395 11.26618 20.79550 1.000 14.33011 154 GLY A O 1
ATOM 1208 N N . GLY A 1 155 ? 20.42228 13.08183 21.14830 1.000 12.62590 155 GLY A N 1
ATOM 1209 C CA . GLY A 1 155 ? 19.63173 13.98094 20.32960 1.000 12.46431 155 GLY A CA 1
ATOM 1210 C C . GLY A 1 155 ? 18.83814 14.97981 21.15695 1.000 12.61539 155 GLY A C 1
ATOM 1211 O O . GLY A 1 155 ? 18.77179 14.91971 22.38970 1.000 13.36316 155 GLY A O 1
ATOM 1212 N N . ASN A 1 156 ? 18.24939 15.93302 20.43904 1.000 12.08347 156 ASN A N 1
ATOM 1213 C CA . ASN A 1 156 ? 17.37176 16.93360 21.04281 1.000 12.72993 156 ASN A CA 1
ATOM 1214 C C . ASN A 1 156 ? 16.11187 17.02324 20.18839 1.000 12.85597 156 ASN A C 1
ATOM 1215 O O . ASN A 1 156 ? 16.13595 17.65407 19.11544 1.000 13.60864 156 ASN A O 1
ATOM 1220 N N . PRO A 1 157 ? 14.99559 16.39572 20.61018 1.000 14.27551 157 PRO A N 1
ATOM 1221 C CA . PRO A 1 157 ? 14.81981 15.62256 21.84304 1.000 15.26273 157 PRO A CA 1
ATOM 1222 C C . PRO A 1 157 ? 15.56174 14.30114 21.78348 1.000 13.88026 157 PRO A C 1
ATOM 1223 O O . PRO A 1 157 ? 15.74091 13.74564 20.69079 1.000 15.56903 157 PRO A O 1
ATOM 1227 N N . ALA A 1 158 ? 15.97381 13.79079 22.93962 1.000 13.60709 158 ALA A N 1
ATOM 1228 C CA . ALA A 1 158 ? 16.76969 12.57375 22.95793 1.000 13.84617 158 ALA A CA 1
ATOM 1229 C C . ALA A 1 158 ? 15.92886 11.36554 22.57246 1.000 14.83667 158 ALA A C 1
ATOM 1230 O O . ALA A 1 158 ? 14.75185 11.25762 22.93835 1.000 18.20847 158 ALA A O 1
ATOM 1232 N N . LYS A 1 159 ? 16.54116 10.46255 21.81396 1.000 15.16444 159 LYS A N 1
ATOM 1233 C CA . LYS A 1 159 ? 15.89881 9.22082 21.41194 1.000 16.27812 159 LYS A CA 1
ATOM 1234 C C . LYS A 1 159 ? 16.84591 8.06636 21.67983 1.000 18.01262 159 LYS A C 1
ATOM 1235 O O . LYS A 1 159 ? 18.07251 8.22899 21.64755 1.000 17.16400 159 LYS A O 1
ATOM 1241 N N . GLN A 1 160 ? 16.27678 6.88150 21.90825 1.000 17.07764 160 GLN A N 1
ATOM 1242 C CA . GLN A 1 160 ? 17.11347 5.71987 22.16119 1.000 17.46593 160 GLN A CA 1
ATOM 1243 C C . GLN A 1 160 ? 17.71191 5.25336 20.83794 1.000 20.36838 160 GLN A C 1
ATOM 1244 O O . GLN A 1 160 ? 16.98783 5.04747 19.85830 1.000 23.25707 160 GLN A O 1
ATOM 1250 N N . ILE A 1 161 ? 19.03578 5.16105 20.79610 1.000 17.59535 161 ILE A N 1
ATOM 1251 C CA . ILE A 1 161 ? 19.75868 4.66188 19.62850 1.000 18.74027 161 ILE A CA 1
ATOM 1252 C C . ILE A 1 161 ? 19.85550 3.15044 19.65004 1.000 21.74840 161 ILE A C 1
ATOM 1253 O O . ILE A 1 161 ? 19.59266 2.47857 18.64587 1.000 23.47261 161 ILE A O 1
ATOM 1258 N N . LYS A 1 162 ? 20.24060 2.60252 20.78869 1.000 17.62380 162 LYS A N 1
ATOM 1259 C CA . LYS A 1 162 ? 20.43128 1.15422 20.89819 1.000 16.95063 162 LYS A CA 1
ATOM 1260 C C . LYS A 1 162 ? 20.59779 0.85569 22.37496 1.000 18.64959 162 LYS A C 1
ATOM 1261 O O . LYS A 1 162 ? 20.52345 1.76196 23.20674 1.000 19.67178 162 LYS A O 1
ATOM 1267 N N . LYS A 1 163 ? 20.79379 -0.41185 22.70771 1.000 19.06057 163 LYS A N 1
ATOM 1268 C CA . LYS A 1 163 ? 21.15364 -0.76971 24.06868 1.000 19.80385 163 LYS A CA 1
ATOM 1269 C C . LYS A 1 163 ? 22.59229 -1.27756 24.08623 1.000 18.97748 163 LYS A C 1
ATOM 1270 O O . LYS A 1 163 ? 23.13480 -1.72328 23.06453 1.000 19.81546 163 LYS A O 1
ATOM 1276 N N . ARG A 1 164 ? 23.22318 -1.19435 25.26485 1.000 17.43769 164 ARG A N 1
ATOM 1277 C CA . ARG A 1 164 ? 24.63672 -1.55796 25.37367 1.000 17.64594 164 ARG A CA 1
ATOM 1278 C C . ARG A 1 164 ? 24.86061 -3.04931 25.22014 1.000 16.94889 164 ARG A C 1
ATOM 1279 O O . ARG A 1 164 ? 25.93616 -3.46281 24.77471 1.000 19.10284 164 ARG A O 1
ATOM 1287 N N . PHE A 1 165 ? 23.89400 -3.86106 25.64452 1.000 17.11996 165 PHE A N 1
ATOM 1288 C CA . PHE A 1 165 ? 24.03883 -5.30832 25.68413 1.000 17.99895 165 PHE A CA 1
ATOM 1289 C C . PHE A 1 165 ? 22.74584 -5.96545 25.22589 1.000 18.33796 165 PHE A C 1
ATOM 1290 O O . PHE A 1 165 ? 21.70335 -5.32223 25.09325 1.000 18.86332 165 PHE A O 1
ATOM 1298 N N . SER A 1 166 ? 22.81961 -7.27593 25.01313 1.000 20.70637 166 SER A N 1
ATOM 1299 C CA . SER A 1 166 ? 21.61640 -8.05614 24.78033 1.000 19.62893 166 SER A CA 1
ATOM 1300 C C . SER A 1 166 ? 20.69532 -8.01344 25.99763 1.000 20.97351 166 SER A C 1
ATOM 1301 O O . SER A 1 166 ? 21.12218 -7.76118 27.12497 1.000 19.56820 166 SER A O 1
ATOM 1304 N N . ASP A 1 167 ? 19.40944 -8.29436 25.76425 1.000 22.28592 167 ASP A N 1
ATOM 1305 C CA . ASP A 1 167 ? 18.47599 -8.38176 26.88243 1.000 22.70102 167 ASP A CA 1
ATOM 1306 C C . ASP A 1 167 ? 18.94045 -9.40119 27.92231 1.000 22.95808 167 ASP A C 1
ATOM 1307 O O . ASP A 1 167 ? 18.77212 -9.18722 29.12775 1.000 21.83939 167 ASP A O 1
ATOM 1312 N N . GLU A 1 168 ? 19.51085 -10.52775 27.47805 1.000 21.98490 168 GLU A N 1
ATOM 1313 C CA . GLU A 1 168 ? 19.95991 -11.54400 28.42985 1.000 21.52719 168 GLU A CA 1
ATOM 1314 C C . GLU A 1 168 ? 21.09451 -11.01174 29.30521 1.000 20.93378 168 GLU A C 1
ATOM 1315 O O . GLU A 1 168 ? 21.10222 -11.20867 30.53112 1.000 21.46340 168 GLU A O 1
ATOM 1321 N N . GLU A 1 169 ? 22.03989 -10.30299 28.69298 1.000 20.64746 169 GLU A N 1
ATOM 1322 C CA . GLU A 1 169 ? 23.15128 -9.71861 29.44090 1.000 19.35995 169 GLU A CA 1
ATOM 1323 C C . GLU A 1 169 ? 22.66650 -8.62844 30.39097 1.000 19.02141 169 GLU A C 1
ATOM 1324 O O . GLU A 1 169 ? 23.13724 -8.53290 31.53506 1.000 19.50136 169 GLU A O 1
ATOM 1330 N N . ILE A 1 170 ? 21.72787 -7.79794 29.93004 1.000 17.87955 170 ILE A N 1
ATOM 1331 C CA . ILE A 1 170 ? 21.14171 -6.78017 30.80146 1.000 18.83593 170 ILE A CA 1
ATOM 1332 C C . ILE A 1 170 ? 20.46787 -7.43069 32.00223 1.000 19.95474 170 ILE A C 1
ATOM 1333 O O . ILE A 1 170 ? 20.56997 -6.93457 33.12988 1.000 18.24508 170 ILE A O 1
ATOM 1338 N N . SER A 1 171 ? 19.75036 -8.53924 31.78235 1.000 19.66747 171 SER A N 1
ATOM 1339 C CA . SER A 1 171 ? 19.13886 -9.24582 32.90675 1.000 19.76264 171 SER A CA 1
ATOM 1340 C C . SER A 1 171 ? 20.19124 -9.69421 33.91147 1.000 20.42848 171 SER A C 1
ATOM 1341 O O . SER A 1 171 ? 19.99385 -9.56127 35.12845 1.000 20.35251 171 SER A O 1
ATOM 1344 N N . LEU A 1 172 ? 21.32425 -10.21243 33.42565 1.000 19.15462 172 LEU A N 1
ATOM 1345 C CA . LEU A 1 172 ? 22.37815 -10.62866 34.35638 1.000 18.85044 172 LEU A CA 1
ATOM 1346 C C . LEU A 1 172 ? 22.89609 -9.44540 35.17300 1.000 20.06134 172 LEU A C 1
ATOM 1347 O O . LEU A 1 172 ? 23.10404 -9.54900 36.39417 1.000 18.72983 172 LEU A O 1
ATOM 1352 N N . LEU A 1 173 ? 23.12268 -8.31742 34.50709 1.000 17.78341 173 LEU A N 1
ATOM 1353 C CA . LEU A 1 173 ? 23.63977 -7.13495 35.19276 1.000 17.38737 173 LEU A CA 1
ATOM 1354 C C . LEU A 1 173 ? 22.63907 -6.59601 36.20771 1.000 17.79152 173 LEU A C 1
ATOM 1355 O O . LEU A 1 173 ? 23.01177 -6.24601 37.33555 1.000 17.40682 173 LEU A O 1
ATOM 1360 N N . MET A 1 174 ? 21.36158 -6.53153 35.83742 1.000 17.22306 174 MET A N 1
ATOM 1361 C CA . MET A 1 174 ? 20.36683 -6.03535 36.78002 1.000 17.58151 174 MET A CA 1
ATOM 1362 C C . MET A 1 174 ? 20.21367 -6.98099 37.96186 1.000 19.16559 174 MET A C 1
ATOM 1363 O O . MET A 1 174 ? 19.90047 -6.53083 39.07001 1.000 20.93106 174 MET A O 1
ATOM 1368 N N . GLU A 1 175 ? 20.45828 -8.28044 37.76290 1.000 17.74867 175 GLU A N 1
ATOM 1369 C CA . GLU A 1 175 ? 20.36970 -9.20144 38.89188 1.000 18.99145 175 GLU A CA 1
ATOM 1370 C C . GLU A 1 175 ? 21.55296 -9.03559 39.84407 1.000 19.85702 175 GLU A C 1
ATOM 1371 O O . GLU A 1 175 ? 21.36899 -9.02794 41.06778 1.000 22.22137 175 GLU A O 1
ATOM 1377 N N . MET A 1 176 ? 22.77692 -8.89801 39.31308 1.000 17.40500 176 MET A N 1
ATOM 1378 C CA . MET A 1 176 ? 23.95465 -8.98422 40.18205 1.000 18.01270 176 MET A CA 1
ATOM 1379 C C . MET A 1 176 ? 24.26354 -7.67149 40.90187 1.000 18.37767 176 MET A C 1
ATOM 1380 O O . MET A 1 176 ? 24.91786 -7.70155 41.94539 1.000 17.99314 176 MET A O 1
ATOM 1385 N N . GLU A 1 177 ? 23.84504 -6.52698 40.35217 1.000 16.54928 177 GLU A N 1
ATOM 1386 C CA . GLU A 1 177 ? 24.04806 -5.20711 40.96423 1.000 16.66913 177 GLU A CA 1
ATOM 1387 C C . GLU A 1 177 ? 25.48762 -5.01713 41.44766 1.000 17.23154 177 GLU A C 1
ATOM 1388 O O . GLU A 1 177 ? 25.73721 -4.79866 42.63535 1.000 16.80642 177 GLU A O 1
ATOM 1394 N N . TRP A 1 178 ? 26.45018 -5.10680 40.51265 1.000 15.23188 178 TRP A N 1
ATOM 1395 C CA . TRP A 1 178 ? 27.85781 -5.06097 40.91957 1.000 15.40988 178 TRP A CA 1
ATOM 1396 C C . TRP A 1 178 ? 28.20632 -3.73732 41.58766 1.000 15.75378 178 TRP A C 1
ATOM 1397 O O . TRP A 1 178 ? 29.13090 -3.68282 42.41095 1.000 17.00661 178 TRP A O 1
ATOM 1408 N N . TRP A 1 179 ? 27.47063 -2.66858 41.26134 1.000 15.22989 179 TRP A N 1
ATOM 1409 C CA . TRP A 1 179 ? 27.74420 -1.34985 41.82219 1.000 16.06117 179 TRP A CA 1
ATOM 1410 C C . TRP A 1 179 ? 27.49969 -1.29158 43.32470 1.000 16.38372 179 TRP A C 1
ATOM 1411 O O . TRP A 1 179 ? 27.91673 -0.31439 43.95760 1.000 17.73274 179 TRP A O 1
ATOM 1422 N N . ASN A 1 180 ? 26.84320 -2.29946 43.90776 1.000 15.76444 180 ASN A N 1
ATOM 1423 C CA . ASN A 1 180 ? 26.64057 -2.38076 45.35426 1.000 15.47197 180 ASN A CA 1
ATOM 1424 C C . ASN A 1 180 ? 27.51957 -3.43273 46.03199 1.000 18.05744 180 ASN A C 1
ATOM 1425 O O . ASN A 1 180 ? 27.35964 -3.67818 47.23349 1.000 18.53033 180 ASN A O 1
ATOM 1430 N N . TRP A 1 181 ? 28.46070 -4.03567 45.30554 1.000 17.76551 181 TRP A N 1
ATOM 1431 C CA . TRP A 1 181 ? 29.31254 -5.05200 45.90934 1.000 18.54986 181 TRP A CA 1
ATOM 1432 C C . TRP A 1 181 ? 30.28888 -4.41863 46.89916 1.000 17.99619 181 TRP A C 1
ATOM 1433 O O . TRP A 1 181 ? 30.70794 -3.26943 46.72440 1.000 19.10272 181 TRP A O 1
ATOM 1444 N N . PRO A 1 182 ? 30.72088 -5.17231 47.91476 1.000 17.28889 182 PRO A N 1
ATOM 1445 C CA . PRO A 1 182 ? 31.83323 -4.69878 48.73972 1.000 17.79101 182 PRO A CA 1
ATOM 1446 C C . PRO A 1 182 ? 33.04166 -4.39438 47.86998 1.000 18.50685 182 PRO A C 1
ATOM 1447 O O . PRO A 1 182 ? 33.27542 -5.03814 46.84261 1.000 19.32164 182 PRO A O 1
ATOM 1451 N N . LEU A 1 183 ? 33.80738 -3.38923 48.28596 1.000 20.02076 183 LEU A N 1
ATOM 1452 C CA . LEU A 1 183 ? 34.95202 -2.95778 47.49953 1.000 20.19732 183 LEU A CA 1
ATOM 1453 C C . LEU A 1 183 ? 35.92202 -4.10433 47.20779 1.000 20.59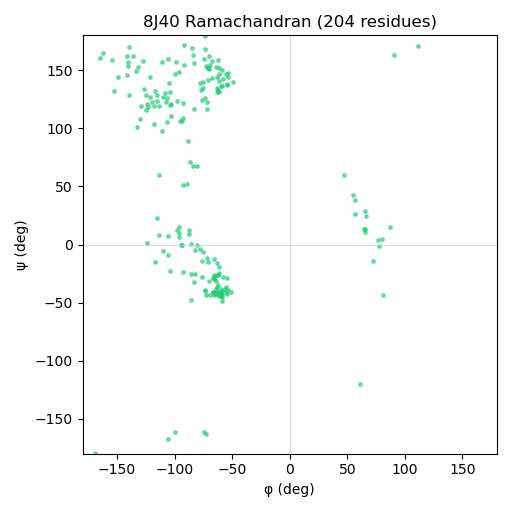699 183 LEU A C 1
ATOM 1454 O O . LEU A 1 183 ? 36.49595 -4.15207 46.11650 1.000 21.89533 183 LEU A O 1
ATOM 1459 N N . ASP A 1 184 ? 36.11887 -5.04040 48.15145 1.000 22.23155 184 ASP A N 1
ATOM 1460 C CA . ASP A 1 184 ? 37.06661 -6.12824 47.89655 1.000 22.15668 184 ASP A CA 1
ATOM 1461 C C . ASP A 1 184 ? 36.61126 -7.04564 46.75900 1.000 21.43186 184 ASP A C 1
ATOM 1462 O O . ASP A 1 184 ? 37.45388 -7.59937 46.02879 1.000 22.42650 184 ASP A O 1
ATOM 1467 N N . LYS A 1 185 ? 35.29374 -7.17342 46.55585 1.000 20.08475 185 LYS A N 1
ATOM 1468 C CA . LYS A 1 185 ? 34.78197 -7.93078 45.41733 1.000 18.63428 185 LYS A CA 1
ATOM 1469 C C . LYS A 1 185 ? 34.95987 -7.16168 44.11524 1.000 18.79247 185 LYS A C 1
ATOM 1470 O O . LYS A 1 185 ? 35.29802 -7.75076 43.08560 1.000 18.98941 185 LYS A O 1
ATOM 1476 N N . ILE A 1 186 ? 34.72866 -5.84392 44.13901 1.000 18.54573 186 ILE A N 1
ATOM 1477 C CA . ILE A 1 186 ? 34.98013 -5.03165 42.95108 1.000 18.45464 186 ILE A CA 1
ATOM 1478 C C . ILE A 1 186 ? 36.45508 -5.09735 42.57070 1.000 18.12904 186 ILE A C 1
ATOM 1479 O O . ILE A 1 186 ? 36.80851 -5.22851 41.39430 1.000 18.70893 186 ILE A O 1
ATOM 1484 N N . LYS A 1 187 ? 37.33485 -5.05192 43.56981 1.000 17.90406 187 LYS A N 1
ATOM 1485 C CA . LYS A 1 187 ? 38.76728 -5.17288 43.31614 1.000 20.05090 187 LYS A CA 1
ATOM 1486 C C . LYS A 1 187 ? 39.08857 -6.49325 42.63391 1.000 20.40268 187 LYS A C 1
ATOM 1487 O O . LYS A 1 187 ? 39.80407 -6.52995 41.62285 1.000 21.33984 187 LYS A O 1
ATOM 1493 N N . THR A 1 188 ? 38.55299 -7.59477 43.17431 1.000 19.53255 188 THR A N 1
ATOM 1494 C CA . THR A 1 188 ? 38.79946 -8.90347 42.57571 1.000 20.34976 188 THR A CA 1
ATOM 1495 C C . THR A 1 188 ? 38.21633 -9.00145 41.17056 1.000 18.03071 188 THR A C 1
ATOM 1496 O O . THR A 1 188 ? 38.83934 -9.58124 40.27369 1.000 19.84400 188 THR A O 1
ATOM 1500 N N . ALA A 1 189 ? 37.03878 -8.41531 40.95119 1.000 18.89632 1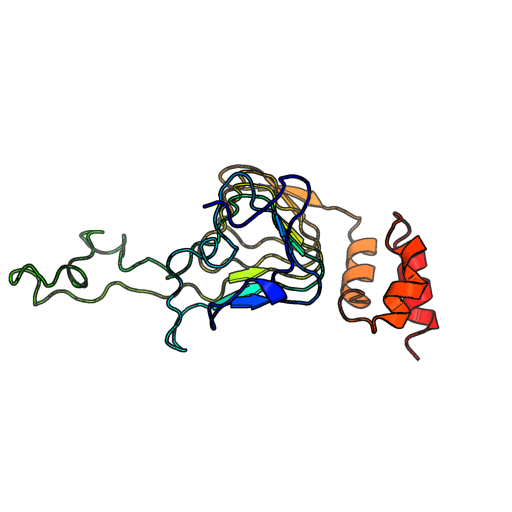89 ALA A N 1
ATOM 1501 C CA . ALA A 1 189 ? 36.34831 -8.49571 39.66759 1.000 18.40338 189 ALA A CA 1
ATOM 1502 C C . ALA A 1 189 ? 36.86975 -7.51137 38.62739 1.000 18.55615 189 ALA A C 1
ATOM 1503 O O . ALA A 1 189 ? 36.36754 -7.52172 37.49786 1.000 19.35693 189 ALA A O 1
ATOM 1505 N N . MET A 1 190 ? 37.85736 -6.68412 38.96599 1.000 18.69122 190 MET A N 1
ATOM 1506 C CA . MET A 1 190 ? 38.26595 -5.60420 38.07122 1.000 22.04599 190 MET A CA 1
ATOM 1507 C C . MET A 1 190 ? 38.62350 -6.09282 36.66541 1.000 22.05406 190 MET A C 1
ATOM 1508 O O . MET A 1 190 ? 38.20230 -5.44526 35.69365 1.000 21.04689 190 MET A O 1
ATOM 1513 N N . PRO A 1 191 ? 39.34423 -7.20110 36.46991 1.000 19.89173 191 PRO A N 1
ATOM 1514 C CA . PRO A 1 191 ? 39.58093 -7.66815 35.08864 1.000 22.66359 191 PRO A CA 1
ATOM 1515 C C . PRO A 1 191 ? 38.30988 -7.97784 34.30826 1.000 22.78519 191 PRO A C 1
ATOM 1516 O O . PRO A 1 191 ? 38.24829 -7.69204 33.10341 1.000 24.89095 191 PRO A O 1
ATOM 1520 N N . LEU A 1 192 ? 37.29655 -8.55814 34.96002 1.000 19.48182 192 LEU A N 1
ATOM 1521 C CA . LEU A 1 192 ? 36.01413 -8.83365 34.31787 1.000 18.95062 192 LEU A CA 1
ATOM 1522 C C . LEU A 1 192 ? 35.19826 -7.56134 34.11366 1.000 18.52822 192 LEU A C 1
ATOM 1523 O O . LEU A 1 192 ? 34.52957 -7.40661 33.08255 1.000 17.57139 192 LEU A O 1
ATOM 1528 N N . LEU A 1 193 ? 35.23122 -6.64179 35.08505 1.000 17.31803 193 LEU A N 1
ATOM 1529 C CA . LEU A 1 193 ? 34.52812 -5.37311 34.90855 1.000 15.46266 193 LEU A CA 1
ATOM 1530 C C . LEU A 1 193 ? 35.09779 -4.58862 33.73577 1.000 16.72726 193 LEU A C 1
ATOM 1531 O O . LEU A 1 193 ? 34.35721 -3.89379 33.02635 1.000 17.69334 193 LEU A O 1
ATOM 1536 N N . CYS A 1 194 ? 36.40827 -4.67947 33.52111 1.000 17.83174 194 CYS A N 1
ATOM 1537 C CA . CYS A 1 194 ? 37.07804 -4.06040 32.36635 1.000 18.82069 194 CYS A CA 1
ATOM 1538 C C . CYS A 1 194 ? 37.12395 -5.00150 31.16361 1.000 19.87210 194 CYS A C 1
ATOM 1539 O O . CYS A 1 194 ? 38.17007 -5.23941 30.55177 1.000 20.98230 194 CYS A O 1
ATOM 1542 N N . SER A 1 195 ? 35.95943 -5.53239 30.80737 1.000 18.77174 195 SER A N 1
ATOM 1543 C CA . SER A 1 195 ? 35.84611 -6.52844 29.74999 1.000 20.07607 195 SER A CA 1
ATOM 1544 C C . SER A 1 195 ? 34.39482 -6.59766 29.30348 1.000 18.64666 195 SER A C 1
ATOM 1545 O O . SER A 1 195 ? 33.49777 -6.11312 29.99098 1.000 18.07810 195 SER A O 1
ATOM 1548 N N . SER A 1 196 ? 34.17079 -7.22430 28.14429 1.000 18.94531 196 SER A N 1
ATOM 1549 C CA . SER A 1 196 ? 32.82103 -7.48546 27.65255 1.000 19.36940 196 SER A CA 1
ATOM 1550 C C . SER A 1 196 ? 32.25607 -8.80591 28.16856 1.000 18.61741 196 SER A C 1
ATOM 1551 O O . SER A 1 196 ? 31.19341 -9.23972 27.70744 1.000 21.84496 196 SER A O 1
ATOM 1554 N N . ASN A 1 197 ? 32.93490 -9.44572 29.11855 1.000 18.62150 197 ASN A N 1
ATOM 1555 C CA . ASN A 1 197 ? 32.55749 -10.77710 29.59338 1.000 19.23494 197 ASN A CA 1
ATOM 1556 C C . ASN A 1 197 ? 31.52171 -10.67797 30.71825 1.000 20.57050 197 ASN A C 1
ATOM 1557 O O . ASN A 1 197 ? 31.79890 -10.94759 31.88619 1.000 19.92914 197 ASN A O 1
ATOM 1562 N N . ILE A 1 198 ? 30.30028 -10.28888 30.33614 1.000 19.42395 198 ILE A N 1
ATOM 1563 C CA . ILE A 1 198 ? 2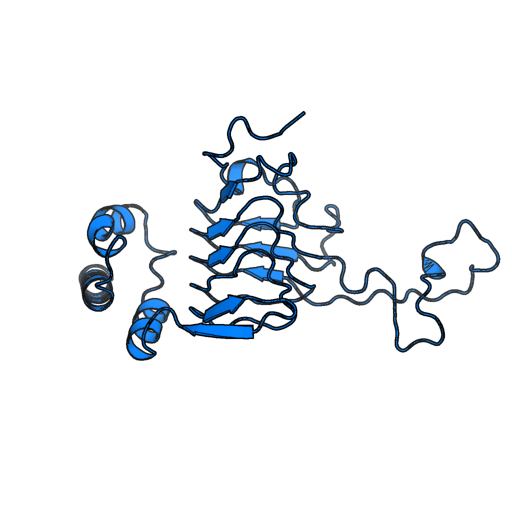9.20961 -10.20062 31.30447 1.000 18.39724 198 ILE A CA 1
ATOM 1564 C C . ILE A 1 198 ? 28.92355 -11.56224 31.92589 1.000 18.36448 198 ILE A C 1
ATOM 1565 O O . ILE A 1 198 ? 28.69143 -11.66985 33.13803 1.000 18.72186 198 ILE A O 1
ATOM 1570 N N . PHE A 1 199 ? 28.90016 -12.61958 31.10923 1.000 19.76493 199 PHE A N 1
ATOM 1571 C CA . PHE A 1 199 ? 28.63561 -13.94567 31.65676 1.000 22.07585 199 PHE A CA 1
ATOM 1572 C C . PHE A 1 199 ? 29.67581 -14.32821 32.70287 1.000 21.09491 199 PHE A C 1
ATOM 1573 O O . PHE A 1 199 ? 29.32923 -14.88549 33.75007 1.000 21.99174 199 PHE A O 1
ATOM 1581 N N . GLY A 1 200 ? 30.94743 -14.00819 32.45323 1.000 20.53655 200 GLY A N 1
ATOM 1582 C CA . GLY A 1 200 ? 31.98619 -14.29803 33.43101 1.000 21.20747 200 GLY A CA 1
ATOM 1583 C C . GLY A 1 200 ? 31.83910 -13.47882 34.70179 1.000 19.73014 200 GLY A C 1
ATOM 1584 O O . GLY A 1 200 ? 32.04967 -13.98516 35.81275 1.000 19.59316 200 GLY A O 1
ATOM 1585 N N . LEU A 1 201 ? 31.49134 -12.19780 34.55957 1.000 18.69359 201 LEU A N 1
ATOM 1586 C CA . LEU A 1 201 ? 31.23056 -11.37651 35.73818 1.000 17.96878 201 LEU A CA 1
ATOM 1587 C C . LEU A 1 201 ? 30.09932 -11.95948 36.57923 1.000 19.12231 201 LEU A C 1
ATOM 1588 O O . LEU A 1 201 ? 30.19663 -12.02082 37.81117 1.000 18.02444 201 LEU A O 1
ATOM 1593 N N . HIS A 1 202 ? 29.01543 -12.39453 35.92745 1.000 18.15309 202 HIS A N 1
ATOM 1594 C CA . HIS A 1 202 ? 27.90455 -13.02902 36.63327 1.000 18.97258 202 HIS A CA 1
ATOM 1595 C C . HIS A 1 202 ? 28.33515 -14.33185 37.30031 1.000 20.31812 202 HIS A C 1
ATOM 1596 O O . HIS A 1 202 ? 27.86888 -14.66107 38.39784 1.000 18.71895 202 HIS A O 1
ATOM 1603 N N . LYS A 1 203 ? 29.21742 -15.08744 36.64511 1.000 19.19348 203 LYS A N 1
ATOM 1604 C CA . LYS A 1 203 ? 29.72275 -16.32319 37.23873 1.000 19.29387 203 LYS A CA 1
ATOM 1605 C C . LYS A 1 203 ? 30.51929 -16.03619 38.50740 1.000 17.83562 203 LYS A C 1
ATOM 1606 O O . LYS A 1 203 ? 30.37617 -16.74284 39.51864 1.000 19.86391 203 LYS A O 1
ATOM 1612 N N . TYR A 1 204 ? 31.33411 -14.97586 38.49099 1.000 18.04816 204 TYR A N 1
ATOM 1613 C CA . TYR A 1 204 ? 32.03397 -14.59405 39.71467 1.000 17.29002 204 TYR A CA 1
ATOM 1614 C C . TYR A 1 204 ? 31.03844 -14.18616 40.79951 1.000 17.42717 204 TYR A C 1
ATOM 1615 O O . TYR A 1 204 ? 31.19807 -14.55881 41.97449 1.000 18.53546 204 TYR A O 1
ATOM 1624 N N . TRP A 1 205 ? 29.99556 -13.43981 40.42382 1.000 17.63067 205 TRP A N 1
ATOM 1625 C CA . TRP A 1 205 ? 29.00398 -13.04762 41.42307 1.000 18.49227 205 TRP A CA 1
ATOM 1626 C C . TRP A 1 205 ? 28.38917 -14.28263 42.07006 1.000 19.45083 205 TRP A C 1
ATOM 1627 O O . TRP A 1 205 ? 28.26734 -14.36399 43.29399 1.000 19.14313 205 TRP A O 1
ATOM 1638 N N . ARG A 1 206 ? 28.03320 -15.27836 41.26288 1.000 19.18123 206 ARG A N 1
ATOM 1639 C CA . ARG A 1 206 ? 27.44717 -16.49633 41.81938 1.000 19.87618 206 ARG A CA 1
ATOM 1640 C C . ARG A 1 206 ? 28.43782 -17.23512 42.71121 1.000 17.83356 206 ARG A C 1
ATOM 1641 O O . ARG A 1 206 ? 28.03917 -17.89541 43.67758 1.000 20.16628 206 ARG A O 1
ATOM 1649 N N . GLU A 1 207 ? 29.72873 -17.13287 42.40248 1.000 17.42258 207 GLU A N 1
ATOM 1650 C CA . GLU A 1 207 ? 30.73923 -17.80466 43.20947 1.000 19.81446 207 GLU A CA 1
ATOM 1651 C C . GLU A 1 207 ? 30.86512 -17.16908 44.59192 1.000 19.24956 207 GLU A C 1
ATOM 1652 O O . GLU A 1 207 ? 30.94531 -17.87713 45.60540 1.000 21.86644 207 GLU A O 1
ATOM 1658 N N . PHE A 1 208 ? 30.86215 -15.83412 44.66850 1.000 20.77823 208 PHE A N 1
ATOM 1659 C CA . PHE A 1 208 ? 31.15729 -15.22826 45.96267 1.000 21.38467 208 PHE A CA 1
ATOM 1660 C C . PHE A 1 208 ? 29.91727 -14.93685 46.79042 1.00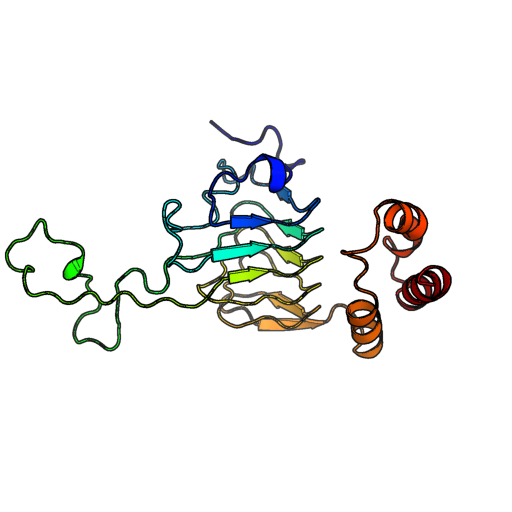0 21.54165 208 PHE A C 1
ATOM 1661 O O . PHE A 1 208 ? 30.01565 -14.86983 48.01985 1.000 24.56839 208 PHE A O 1
ATOM 1669 N N . ALA A 1 209 ? 28.75727 -14.78049 46.16197 1.000 20.45651 209 ALA A N 1
ATOM 1670 C CA . ALA A 1 209 ? 27.55370 -14.34634 46.86637 1.000 22.86392 209 ALA A CA 1
ATOM 1671 C C . ALA A 1 209 ? 26.93055 -15.54096 47.58685 1.000 27.93399 209 ALA A C 1
ATOM 1672 O O . ALA A 1 209 ? 25.85274 -16.02812 47.23884 1.000 28.98593 209 ALA A O 1
ATOM 1674 N N . VAL A 1 210 ? 27.65774 -16.01746 48.59930 1.000 33.71462 210 VAL A N 1
ATOM 1675 C CA . VAL A 1 210 ? 27.25861 -17.13827 49.44682 1.000 32.05936 210 VAL A CA 1
ATOM 1676 C C . VAL A 1 210 ? 27.21896 -18.43272 48.64107 1.000 41.37844 210 VAL A C 1
ATOM 1677 O O . VAL A 1 210 ? 28.26120 -18.94918 48.21827 1.000 40.68412 210 VAL A O 1
#